Protein AF-A0A964GZI2-F1 (afdb_monomer)

Foldseek 3Di:
DDDDDDDDDDDDDDDDDPDPDPVNVVVVVVVVVVVVVVVVPPPPPPPPDPPDPDPDDPPDDDDPDDDPDDDPVPVPDPDFDQDPVRDRDDPPPPPCDPCPPPCLVVLVVVLVVLVVVLVVLVVVLVVLVVLLVCLDPVNLLVVQLVLLCVPFVVVVLCVVCLVVLQVQLVVCVVPPQDWGARPSGQQRQLTDHSCCSNPPDSVVNSVSSSSRLSVLCQAPNLCSRDDVVRDPDPDDCPDPVNVSSVVSNSSHPVNSVVSVVVSVVSVVVSVVSVVVSVVSDDDPPVVVVVVVVVVVVVD

Structure (mmCIF, N/CA/C/O backbone):
data_AF-A0A964GZI2-F1
#
_entry.id   AF-A0A964GZI2-F1
#
loop_
_atom_site.group_PDB
_atom_site.id
_atom_site.type_symbol
_atom_site.label_atom_id
_atom_site.label_alt_id
_atom_site.label_comp_id
_atom_site.label_asym_id
_atom_site.label_entity_id
_atom_site.label_seq_id
_atom_site.pdbx_PDB_ins_code
_atom_site.Cartn_x
_atom_site.Cartn_y
_atom_site.Cartn_z
_atom_site.occupancy
_atom_site.B_iso_or_equiv
_atom_site.auth_seq_id
_atom_site.auth_comp_id
_atom_site.auth_asym_id
_atom_site.auth_atom_id
_atom_site.pdbx_PDB_model_num
ATOM 1 N N . MET A 1 1 ? -41.532 41.038 12.848 1.00 42.78 1 MET A N 1
ATOM 2 C CA . MET A 1 1 ? -40.828 41.350 11.587 1.00 42.78 1 MET A CA 1
ATOM 3 C C . MET A 1 1 ? -39.669 40.375 11.527 1.00 42.78 1 MET A C 1
ATOM 5 O O . MET A 1 1 ? -38.740 40.549 12.296 1.00 42.78 1 MET A O 1
ATOM 9 N N . SER A 1 2 ? -39.916 39.161 11.030 1.00 44.06 2 SER A N 1
ATOM 10 C CA . SER A 1 2 ? -39.740 38.720 9.622 1.00 44.06 2 SER A CA 1
ATOM 11 C C . SER A 1 2 ? -38.428 37.924 9.555 1.00 44.06 2 SER A C 1
ATOM 13 O O . SER A 1 2 ? -37.436 38.400 10.082 1.00 44.06 2 SER A O 1
ATOM 15 N N . ASP A 1 3 ? -38.325 36.704 9.035 1.00 52.50 3 ASP A N 1
ATOM 16 C CA . ASP A 1 3 ? -39.262 35.857 8.304 1.00 52.50 3 ASP A CA 1
ATOM 17 C C . ASP A 1 3 ? -38.954 34.379 8.585 1.00 52.50 3 ASP A C 1
ATOM 19 O O . ASP A 1 3 ? -37.800 33.976 8.732 1.00 52.50 3 ASP A O 1
ATOM 23 N N . ARG A 1 4 ? -40.023 33.581 8.663 1.00 55.28 4 ARG A N 1
ATOM 24 C CA . ARG A 1 4 ? -40.003 32.116 8.609 1.00 55.28 4 ARG A CA 1
ATOM 25 C C . ARG A 1 4 ? -39.845 31.700 7.151 1.00 55.28 4 ARG A C 1
ATOM 27 O O . ARG A 1 4 ? -40.690 32.076 6.344 1.00 55.28 4 ARG A O 1
ATOM 34 N N . HIS A 1 5 ? -38.876 30.842 6.849 1.00 56.06 5 HIS A N 1
ATOM 35 C CA . HIS A 1 5 ? -38.959 29.990 5.666 1.00 56.06 5 HIS A CA 1
ATOM 36 C C . HIS A 1 5 ? -39.267 28.556 6.078 1.00 56.06 5 HIS A C 1
ATOM 38 O O . HIS A 1 5 ? -38.432 27.812 6.582 1.00 56.06 5 HIS A O 1
ATOM 44 N N . ASP A 1 6 ? -40.544 28.258 5.881 1.00 54.16 6 ASP A N 1
ATOM 45 C CA . ASP A 1 6 ? -41.204 26.968 5.850 1.00 54.16 6 ASP A CA 1
ATOM 46 C C . ASP A 1 6 ? -40.950 26.360 4.458 1.00 54.16 6 ASP A C 1
ATOM 48 O O . ASP A 1 6 ? -41.257 26.995 3.447 1.00 54.16 6 ASP A O 1
ATOM 52 N N . THR A 1 7 ? -40.339 25.176 4.385 1.00 62.16 7 THR A N 1
ATOM 53 C CA . THR A 1 7 ? -40.304 24.359 3.158 1.00 62.16 7 THR A CA 1
ATOM 54 C C . THR A 1 7 ? -40.699 22.926 3.498 1.00 62.16 7 THR A C 1
ATOM 56 O O . THR A 1 7 ? -39.924 22.094 3.959 1.00 62.16 7 THR A O 1
ATOM 59 N N . THR A 1 8 ? -41.989 22.707 3.281 1.00 58.47 8 THR A N 1
ATOM 60 C CA . THR A 1 8 ? -42.730 21.461 3.073 1.00 58.47 8 THR A CA 1
ATOM 61 C C . THR A 1 8 ? -42.012 20.570 2.039 1.00 58.47 8 THR A C 1
ATOM 63 O O . THR A 1 8 ? -41.526 21.056 1.026 1.00 58.47 8 THR A O 1
ATOM 66 N N . ARG A 1 9 ? -41.767 19.286 2.333 1.00 48.22 9 ARG A N 1
ATOM 67 C CA . ARG A 1 9 ? -42.665 18.129 2.114 1.00 48.22 9 ARG A CA 1
ATOM 68 C C . ARG A 1 9 ? -42.903 17.789 0.629 1.00 48.22 9 ARG A C 1
ATOM 70 O O . ARG A 1 9 ? -43.803 18.337 0.007 1.00 48.22 9 ARG A O 1
ATOM 77 N N . GLY A 1 10 ? -42.167 16.794 0.138 1.00 50.94 10 GLY A N 1
ATOM 78 C CA . GLY A 1 10 ? -42.572 15.832 -0.899 1.00 50.94 10 GLY A CA 1
ATOM 79 C C . GLY A 1 10 ? -41.898 14.512 -0.508 1.00 50.94 10 GLY A C 1
ATOM 80 O O . GLY A 1 10 ? -40.690 14.496 -0.317 1.00 50.94 10 GLY A O 1
ATOM 81 N N . ASP A 1 11 ? -42.596 13.487 -0.029 1.00 52.81 11 ASP A N 1
ATOM 82 C CA . ASP A 1 11 ? -43.537 12.611 -0.739 1.00 52.81 11 ASP A CA 1
ATOM 83 C C . ASP A 1 11 ? -42.906 12.000 -1.998 1.00 52.81 11 ASP A C 1
ATOM 85 O O . ASP A 1 11 ? -43.049 12.512 -3.106 1.00 52.81 11 ASP A O 1
ATOM 89 N N . GLN A 1 12 ? -42.145 10.922 -1.795 1.00 54.16 12 GLN A N 1
ATOM 90 C CA . GLN A 1 12 ? -41.710 10.029 -2.862 1.00 54.16 12 GLN A CA 1
ATOM 91 C C . GLN A 1 12 ? -41.797 8.587 -2.347 1.00 54.16 12 GLN A C 1
ATOM 93 O O . GLN A 1 12 ? -40.890 8.070 -1.698 1.00 54.16 12 GLN A O 1
ATOM 98 N N . ALA A 1 13 ? -42.963 7.991 -2.585 1.00 52.25 13 ALA A N 1
ATOM 99 C CA . ALA A 1 13 ? -43.225 6.564 -2.497 1.00 52.25 13 ALA A CA 1
ATOM 100 C C . ALA A 1 13 ? -43.112 5.951 -3.905 1.00 52.25 13 ALA A C 1
ATOM 102 O O . ALA A 1 13 ? -43.737 6.476 -4.823 1.00 52.25 13 ALA A O 1
ATOM 103 N N . ASP A 1 14 ? -42.291 4.904 -4.038 1.00 55.22 14 ASP A N 1
ATOM 104 C CA . ASP A 1 14 ? -42.320 3.760 -4.985 1.00 55.22 14 ASP A CA 1
ATOM 105 C C . ASP A 1 14 ? -40.881 3.203 -5.012 1.00 55.22 14 ASP A C 1
ATOM 107 O O . ASP A 1 14 ? -39.958 3.875 -5.460 1.00 55.22 14 ASP A O 1
ATOM 111 N N . ASP A 1 15 ? -40.520 2.099 -4.361 1.00 48.81 15 ASP A N 1
ATOM 112 C CA . ASP A 1 15 ? -41.004 0.715 -4.472 1.00 48.81 15 ASP A CA 1
ATOM 113 C C . ASP A 1 15 ? -40.769 0.074 -5.858 1.00 48.81 15 ASP A C 1
ATOM 115 O O . ASP A 1 15 ? -41.646 0.047 -6.719 1.00 48.81 15 ASP A O 1
ATOM 119 N N . ARG A 1 16 ? -39.536 -0.435 -6.060 1.00 44.78 16 ARG A N 1
ATOM 120 C CA . ARG A 1 16 ? -39.156 -1.752 -6.641 1.00 44.78 16 ARG A CA 1
ATOM 121 C C . ARG A 1 16 ? -37.747 -1.715 -7.263 1.00 44.78 16 ARG A C 1
ATOM 123 O O . ARG A 1 16 ? -37.558 -1.030 -8.268 1.00 44.78 16 ARG A O 1
ATOM 130 N N . PRO A 1 17 ? -36.778 -2.527 -6.797 1.00 48.56 17 PRO A N 1
ATOM 131 C CA . PRO A 1 17 ? -35.600 -2.838 -7.598 1.00 48.56 17 PRO A CA 1
ATOM 132 C C . PRO A 1 17 ? -36.007 -3.802 -8.720 1.00 48.56 17 PRO A C 1
ATOM 134 O O . PRO A 1 17 ? -36.103 -5.018 -8.545 1.00 48.56 17 PRO A O 1
ATOM 137 N N . ALA A 1 18 ? -36.304 -3.237 -9.887 1.00 50.22 18 ALA A N 1
ATOM 138 C CA . ALA A 1 18 ? -36.387 -3.985 -11.126 1.00 50.22 18 ALA A CA 1
ATOM 139 C C . ALA A 1 18 ? -34.968 -4.359 -11.586 1.00 50.22 18 ALA A C 1
ATOM 141 O O . ALA A 1 18 ? -34.166 -3.484 -11.888 1.00 50.22 18 ALA A O 1
ATOM 142 N N . GLY A 1 19 ? -34.709 -5.664 -11.684 1.00 45.91 19 GLY A N 1
ATOM 143 C CA . GLY A 1 19 ? -33.728 -6.225 -12.612 1.00 45.91 19 GLY A CA 1
ATOM 144 C C . GLY A 1 19 ? -32.269 -6.208 -12.161 1.00 45.91 19 GLY A C 1
ATOM 145 O O . GLY A 1 19 ? -31.489 -5.408 -12.660 1.00 45.91 19 GLY A O 1
ATOM 146 N N . GLN A 1 20 ? -31.874 -7.200 -11.355 1.00 53.41 20 GLN A N 1
ATOM 147 C CA . GLN A 1 20 ? -30.537 -7.778 -11.534 1.00 53.41 20 GLN A CA 1
ATOM 148 C C . GLN A 1 20 ? -30.471 -8.344 -12.953 1.00 53.41 20 GLN A C 1
ATOM 150 O O . GLN A 1 20 ? -31.309 -9.167 -13.345 1.00 53.41 20 GLN A O 1
ATOM 155 N N . THR A 1 21 ? -29.528 -7.846 -13.742 1.00 66.56 21 THR A N 1
ATOM 156 C CA . THR A 1 21 ? -29.330 -8.281 -15.123 1.00 66.56 21 THR A CA 1
ATOM 157 C C . THR A 1 21 ? -28.799 -9.723 -15.135 1.00 66.56 21 THR A C 1
ATOM 159 O O . THR A 1 21 ? -28.150 -10.156 -14.180 1.00 66.56 21 THR A O 1
ATOM 162 N N . PRO A 1 22 ? -29.067 -10.515 -16.191 1.00 66.50 22 PRO A N 1
ATOM 163 C CA . PRO A 1 22 ? -28.525 -11.871 -16.319 1.00 66.50 22 PRO A CA 1
ATOM 164 C C . PRO A 1 22 ? -26.994 -11.942 -16.174 1.00 66.50 22 PRO A C 1
ATOM 166 O O . PRO A 1 22 ? -26.487 -12.951 -15.690 1.00 66.50 22 PRO A O 1
ATOM 169 N N . ASP A 1 23 ? -26.284 -10.861 -16.512 1.00 62.75 23 ASP A N 1
ATOM 170 C CA . ASP A 1 23 ? -24.825 -10.763 -16.390 1.00 62.75 23 ASP A CA 1
ATOM 171 C C . ASP A 1 23 ? -24.344 -10.696 -14.927 1.00 62.75 23 ASP A C 1
ATOM 173 O O . ASP A 1 23 ? -23.317 -11.289 -14.600 1.00 62.75 23 ASP A O 1
ATOM 177 N N . GLU A 1 24 ? -25.104 -10.088 -14.005 1.00 59.66 24 GLU A N 1
ATOM 178 C CA . GLU A 1 24 ? -24.746 -10.077 -12.573 1.00 59.66 24 GLU A CA 1
ATOM 179 C C . GLU A 1 24 ? -24.920 -11.453 -11.909 1.00 59.66 24 GLU A C 1
ATOM 181 O O . GLU A 1 24 ? -24.202 -11.783 -10.966 1.00 59.66 24 GLU A O 1
ATOM 186 N N . ARG A 1 25 ? -25.824 -12.303 -12.421 1.00 58.88 25 ARG A N 1
ATOM 187 C CA . ARG A 1 25 ? -25.947 -13.695 -11.947 1.00 58.88 25 ARG A CA 1
ATOM 188 C C . ARG A 1 25 ? -24.847 -14.613 -12.475 1.00 58.88 25 ARG A C 1
ATOM 190 O O . ARG A 1 25 ? -24.569 -15.615 -11.825 1.00 58.88 25 ARG A O 1
ATOM 197 N N . ALA A 1 26 ? -24.238 -14.295 -13.618 1.00 59.75 26 ALA A N 1
ATOM 198 C CA . ALA A 1 26 ? -23.109 -15.060 -14.142 1.00 59.75 26 ALA A CA 1
ATOM 199 C C . ALA A 1 26 ? -21.819 -14.768 -13.356 1.00 59.75 26 ALA A C 1
ATOM 201 O O . ALA A 1 26 ? -21.093 -15.701 -13.030 1.00 59.75 26 ALA A O 1
ATOM 202 N N . ALA A 1 27 ? -21.587 -13.510 -12.963 1.00 57.97 27 ALA A N 1
ATOM 203 C CA . ALA A 1 27 ? -20.412 -13.131 -12.172 1.00 57.97 27 ALA A CA 1
ATOM 204 C C . ALA A 1 27 ? -20.414 -13.745 -10.757 1.00 57.97 27 ALA A C 1
ATOM 206 O O . ALA A 1 27 ? -19.379 -14.192 -10.278 1.00 57.97 27 ALA A O 1
ATOM 207 N N . ALA A 1 28 ? -21.581 -13.853 -10.110 1.00 58.00 28 ALA A N 1
ATOM 208 C CA . ALA A 1 28 ? -21.686 -14.454 -8.775 1.00 58.00 28 ALA A CA 1
ATOM 209 C C . ALA A 1 28 ? -21.506 -15.989 -8.754 1.00 58.00 28 ALA A C 1
ATOM 211 O O . ALA A 1 28 ? -21.328 -16.566 -7.684 1.00 58.00 28 ALA A O 1
ATOM 212 N N . ALA A 1 29 ? -21.581 -16.663 -9.908 1.00 58.22 29 ALA A N 1
ATOM 213 C CA . ALA A 1 29 ? -21.356 -18.106 -10.002 1.00 58.22 29 ALA A CA 1
ATOM 214 C C . ALA A 1 29 ? -19.873 -18.471 -10.212 1.00 58.22 29 ALA A C 1
ATOM 216 O O . ALA A 1 29 ? -19.488 -19.588 -9.873 1.00 58.22 29 ALA A O 1
ATOM 217 N N . ASP A 1 30 ? -19.059 -17.545 -10.730 1.00 53.78 30 ASP A N 1
ATOM 218 C CA . ASP A 1 30 ? -17.628 -17.763 -10.990 1.00 53.78 30 ASP A CA 1
ATOM 219 C C . ASP A 1 30 ? -16.803 -17.669 -9.689 1.00 53.78 30 ASP A C 1
ATOM 221 O O . ASP A 1 30 ? -15.989 -18.545 -9.402 1.00 53.78 30 ASP A O 1
ATOM 225 N N . ASP A 1 31 ? -17.137 -16.715 -8.808 1.00 56.31 31 ASP A N 1
ATOM 226 C CA . ASP A 1 31 ? -16.502 -16.556 -7.483 1.00 56.31 31 ASP A CA 1
ATOM 227 C C . ASP A 1 31 ? -16.713 -17.775 -6.558 1.00 56.31 31 ASP A C 1
ATOM 229 O O . ASP A 1 31 ? -15.902 -18.059 -5.675 1.00 56.31 31 ASP A O 1
ATOM 233 N N . ALA A 1 32 ? -17.797 -18.537 -6.753 1.00 57.53 32 ALA A N 1
ATOM 234 C CA . ALA A 1 32 ? -18.067 -19.745 -5.970 1.00 57.53 32 ALA A CA 1
ATOM 235 C C . ALA A 1 32 ? -17.250 -20.966 -6.440 1.00 57.53 32 ALA A C 1
ATOM 237 O O . ALA A 1 32 ? -17.122 -21.933 -5.686 1.00 57.53 32 ALA A O 1
ATOM 238 N N . ALA A 1 33 ? -16.705 -20.943 -7.662 1.00 57.16 33 ALA A N 1
ATOM 239 C CA . ALA A 1 33 ? -15.879 -22.024 -8.196 1.00 57.16 33 ALA A CA 1
ATOM 240 C C . ALA A 1 33 ? -14.398 -21.874 -7.799 1.00 57.16 33 ALA A C 1
ATOM 242 O O . ALA A 1 33 ? -13.761 -22.878 -7.480 1.00 57.16 33 ALA A O 1
ATOM 243 N N . GLU A 1 34 ? -13.871 -20.646 -7.717 1.00 54.81 34 GLU A N 1
ATOM 244 C CA .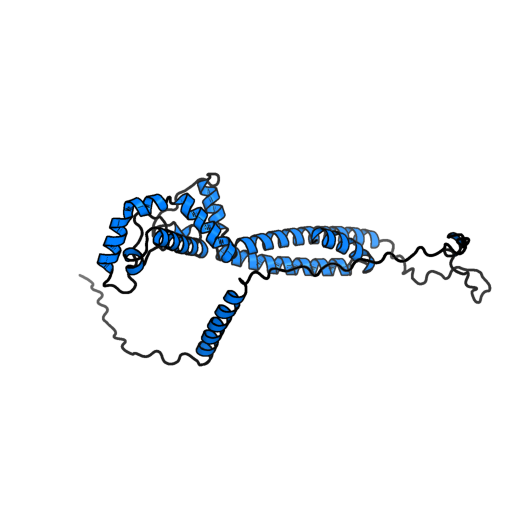 GLU A 1 34 ? -12.473 -20.396 -7.317 1.00 54.81 34 GLU A CA 1
ATOM 245 C C . GLU A 1 34 ? -12.190 -20.757 -5.845 1.00 54.81 34 GLU A C 1
ATOM 247 O O . GLU A 1 34 ? -11.090 -21.196 -5.505 1.00 54.81 34 GLU A O 1
ATOM 252 N N . GLY A 1 35 ? -13.194 -20.666 -4.965 1.00 55.84 35 GLY A N 1
ATOM 253 C CA . GLY A 1 35 ? -13.051 -21.029 -3.549 1.00 55.84 35 GLY A CA 1
ATOM 254 C C . GLY A 1 35 ? -12.874 -22.531 -3.281 1.00 55.84 35 GLY A C 1
ATOM 255 O O . GLY A 1 35 ? -12.351 -22.900 -2.233 1.00 55.84 35 GLY A O 1
ATOM 256 N N . ALA A 1 36 ? -13.273 -23.406 -4.212 1.00 56.94 36 ALA A N 1
ATOM 257 C CA . ALA A 1 36 ? -13.165 -24.858 -4.043 1.00 56.94 36 ALA A CA 1
ATOM 258 C C . ALA A 1 36 ? -11.803 -25.428 -4.486 1.00 56.94 36 ALA A C 1
ATOM 260 O O . ALA A 1 36 ? -11.461 -26.549 -4.110 1.00 56.94 36 ALA A O 1
ATOM 261 N N . GLU A 1 37 ? -11.017 -24.682 -5.268 1.00 53.34 37 GLU A N 1
ATOM 262 C CA . GLU A 1 37 ? -9.726 -25.156 -5.788 1.00 53.34 37 GLU A CA 1
ATOM 263 C C . GLU A 1 37 ? -8.564 -24.896 -4.810 1.00 53.34 37 GLU A C 1
ATOM 265 O O . GLU A 1 37 ? -7.584 -25.641 -4.789 1.00 53.34 37 GLU A O 1
ATOM 270 N N . LEU A 1 38 ? -8.700 -23.902 -3.925 1.00 57.19 38 LEU A N 1
ATOM 271 C CA . LEU A 1 38 ? -7.679 -23.562 -2.926 1.00 57.19 38 LEU A CA 1
ATOM 272 C C . LEU A 1 38 ? -7.600 -24.558 -1.755 1.00 57.19 38 LEU A C 1
ATOM 274 O O . LEU A 1 38 ? -6.524 -24.729 -1.188 1.00 57.19 38 LEU A O 1
ATOM 278 N N . ASP A 1 39 ? -8.682 -25.279 -1.449 1.00 55.91 39 ASP A N 1
ATOM 279 C CA . ASP A 1 39 ? -8.714 -26.283 -0.369 1.00 55.91 39 ASP A CA 1
ATOM 280 C C . ASP A 1 39 ? -8.060 -27.625 -0.775 1.00 55.91 39 ASP A C 1
ATOM 282 O O . ASP A 1 39 ? -7.799 -28.490 0.061 1.00 55.91 39 ASP A O 1
ATOM 286 N N . ALA A 1 40 ? -7.748 -27.811 -2.064 1.00 58.53 40 ALA A N 1
ATOM 287 C CA . ALA A 1 40 ? -7.079 -29.012 -2.573 1.00 58.53 40 ALA A CA 1
ATOM 288 C C . ALA A 1 40 ? -5.539 -28.919 -2.564 1.00 58.53 40 ALA A C 1
ATOM 290 O O . ALA A 1 40 ? -4.870 -29.925 -2.814 1.00 58.53 40 ALA A O 1
ATOM 291 N N . LEU A 1 41 ? -4.962 -27.743 -2.281 1.00 57.03 41 LEU A N 1
ATOM 292 C CA . LEU A 1 41 ? -3.512 -27.512 -2.355 1.00 57.03 41 LEU A CA 1
ATOM 293 C C . LEU A 1 41 ? -2.741 -27.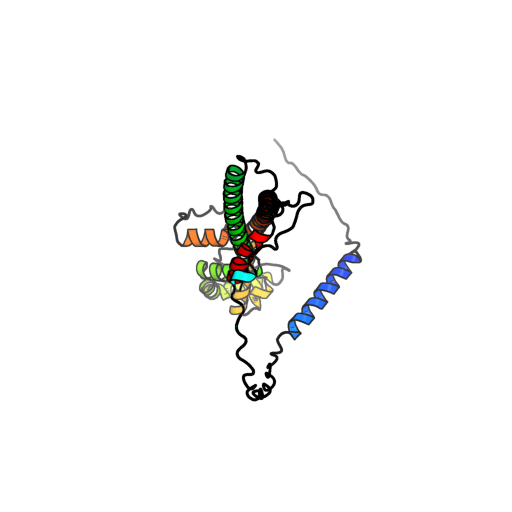767 -1.049 1.00 57.03 41 LEU A C 1
ATOM 295 O O . LEU A 1 41 ? -1.512 -27.744 -1.081 1.00 57.03 41 LEU A O 1
ATOM 299 N N . ASP A 1 42 ? -3.422 -28.059 0.063 1.00 52.94 42 ASP A N 1
ATOM 300 C CA . ASP A 1 42 ? -2.780 -28.326 1.366 1.00 52.94 42 ASP A CA 1
ATOM 301 C C . ASP A 1 42 ? -2.504 -29.827 1.620 1.00 52.94 42 ASP A C 1
ATOM 303 O O . ASP A 1 42 ? -2.095 -30.251 2.702 1.00 52.94 42 ASP A O 1
ATOM 307 N N . ALA A 1 43 ? -2.704 -30.669 0.601 1.00 58.59 43 ALA A N 1
ATOM 308 C CA . ALA A 1 43 ? -2.280 -32.063 0.631 1.00 58.59 43 ALA A CA 1
ATOM 309 C C . ALA A 1 43 ? -0.775 -32.150 0.339 1.00 58.59 43 ALA A C 1
ATOM 311 O O . ALA A 1 43 ? -0.385 -32.269 -0.819 1.00 58.59 43 ALA A O 1
ATOM 312 N N . ASP A 1 44 ? 0.048 -32.096 1.392 1.00 57.06 44 ASP A N 1
ATOM 313 C CA . ASP A 1 44 ? 1.502 -32.324 1.383 1.00 57.06 44 ASP A CA 1
ATOM 314 C C . ASP A 1 44 ? 1.855 -33.589 0.571 1.00 57.06 44 ASP A C 1
ATOM 316 O O . ASP A 1 44 ? 1.691 -34.716 1.063 1.00 57.06 44 ASP A O 1
ATOM 320 N N . PRO A 1 45 ? 2.306 -33.459 -0.694 1.00 63.12 45 PRO A N 1
ATOM 321 C CA . PRO A 1 45 ? 2.717 -34.611 -1.458 1.00 63.12 45 PRO A CA 1
ATOM 322 C C . PRO A 1 45 ? 4.110 -34.954 -0.954 1.00 63.12 45 PRO A C 1
ATOM 324 O O . PRO A 1 45 ? 5.102 -34.352 -1.366 1.00 63.12 45 PRO A O 1
ATOM 327 N N . THR A 1 46 ? 4.185 -35.933 -0.054 1.00 66.44 46 THR A N 1
ATOM 328 C CA . THR A 1 46 ? 5.445 -36.547 0.356 1.00 66.44 46 THR A CA 1
ATOM 329 C C . THR A 1 46 ? 6.122 -37.094 -0.901 1.00 66.44 46 THR A C 1
ATOM 331 O O . THR A 1 46 ? 5.821 -38.185 -1.382 1.00 66.44 46 THR A O 1
ATOM 334 N N . PHE A 1 47 ? 6.984 -36.277 -1.503 1.00 65.50 47 PHE A N 1
ATOM 335 C CA . PHE A 1 47 ? 7.655 -36.568 -2.757 1.00 65.50 47 PHE A CA 1
ATOM 336 C C . PHE A 1 47 ? 8.766 -37.577 -2.462 1.00 65.50 47 PHE A C 1
ATOM 338 O O . PHE A 1 47 ? 9.922 -37.216 -2.232 1.00 65.50 47 PHE A O 1
ATOM 345 N N . GLU A 1 48 ? 8.406 -38.861 -2.408 1.00 63.44 48 GLU A N 1
ATOM 346 C CA . GLU A 1 48 ? 9.372 -39.955 -2.425 1.00 63.44 48 GLU A CA 1
ATOM 347 C C . GLU A 1 48 ? 10.142 -39.886 -3.746 1.00 63.44 48 GLU A C 1
ATOM 349 O O . GLU A 1 48 ? 9.660 -40.267 -4.814 1.00 63.44 48 GLU A O 1
ATOM 354 N N . LEU A 1 49 ? 11.361 -39.350 -3.675 1.00 71.19 49 LEU A N 1
ATOM 355 C CA . LEU A 1 49 ? 12.293 -39.364 -4.791 1.00 71.19 49 LEU A CA 1
ATOM 356 C C . LEU A 1 49 ? 12.498 -40.821 -5.238 1.00 71.19 49 LEU A C 1
ATOM 358 O O . LEU A 1 49 ? 12.918 -41.647 -4.420 1.00 71.19 49 LEU A O 1
ATOM 362 N N . PRO A 1 50 ? 12.258 -41.153 -6.520 1.00 75.94 50 PRO A N 1
ATOM 363 C CA . PRO A 1 50 ? 12.511 -42.494 -7.014 1.00 75.94 50 PRO A CA 1
ATOM 364 C C . PRO A 1 50 ? 13.993 -42.852 -6.810 1.00 75.94 50 PRO A C 1
ATOM 366 O O . PRO A 1 50 ? 14.870 -41.990 -6.968 1.00 75.94 50 PRO A O 1
ATOM 369 N N . PRO A 1 51 ? 14.302 -44.115 -6.461 1.00 75.06 51 PRO A N 1
ATOM 370 C CA . PRO A 1 51 ? 15.670 -44.554 -6.234 1.00 75.06 51 PRO A CA 1
ATOM 371 C C . PRO A 1 51 ? 16.508 -44.284 -7.485 1.00 75.06 51 PRO A C 1
ATOM 373 O O . PRO A 1 51 ? 16.182 -44.736 -8.584 1.00 75.06 51 PRO A O 1
ATOM 376 N N . ARG A 1 52 ? 17.590 -43.513 -7.318 1.00 68.06 52 ARG A N 1
ATOM 377 C CA . ARG A 1 52 ? 18.506 -43.187 -8.415 1.00 68.06 52 ARG A CA 1
ATOM 378 C C . ARG A 1 52 ? 19.047 -44.489 -9.021 1.00 68.06 52 ARG A C 1
ATOM 380 O O . ARG A 1 52 ? 19.622 -45.286 -8.276 1.00 68.06 52 ARG A O 1
ATOM 387 N N . PRO A 1 53 ? 18.908 -44.711 -10.341 1.00 68.44 53 PRO A N 1
ATOM 388 C CA . PRO A 1 53 ? 19.502 -45.871 -10.986 1.00 68.44 53 PRO A CA 1
ATOM 389 C C . PRO A 1 53 ? 21.022 -45.811 -10.817 1.00 68.44 53 PRO A C 1
ATOM 391 O O . PRO A 1 53 ? 21.647 -44.770 -11.041 1.00 68.44 53 PRO A O 1
ATOM 394 N N . ALA A 1 54 ? 21.609 -46.926 -10.381 1.00 64.25 54 ALA A N 1
ATOM 395 C CA . ALA A 1 54 ? 23.050 -47.082 -10.280 1.00 64.25 54 ALA A CA 1
ATOM 396 C C . ALA A 1 54 ? 23.662 -46.852 -11.669 1.00 64.25 54 ALA A C 1
ATOM 398 O O . ALA A 1 54 ? 23.440 -47.630 -12.594 1.00 64.25 54 ALA A O 1
ATOM 399 N N . LEU A 1 55 ? 24.383 -45.742 -11.826 1.00 60.84 55 LEU A N 1
ATOM 400 C CA . LEU A 1 55 ? 25.122 -45.438 -13.044 1.00 60.84 55 LEU A CA 1
ATOM 401 C C . LEU A 1 55 ? 26.263 -46.448 -13.176 1.00 60.84 55 LEU A C 1
ATOM 403 O O . LEU A 1 55 ? 27.306 -46.309 -12.532 1.00 60.84 55 LEU A O 1
ATOM 407 N N . ASP A 1 56 ? 26.046 -47.453 -14.021 1.00 62.69 56 ASP A N 1
ATOM 408 C CA . ASP A 1 56 ? 27.097 -48.317 -14.537 1.00 62.69 56 ASP A CA 1
ATOM 409 C C . ASP A 1 56 ? 28.153 -47.437 -15.210 1.00 62.69 56 ASP A C 1
ATOM 411 O O . ASP A 1 56 ? 27.908 -46.784 -16.228 1.00 62.69 56 ASP A O 1
ATOM 415 N N . ARG A 1 57 ? 29.340 -47.378 -14.599 1.00 58.81 57 ARG A N 1
ATOM 416 C CA . ARG A 1 57 ? 30.508 -46.720 -15.188 1.00 58.81 57 ARG A CA 1
ATOM 417 C C . ARG A 1 57 ? 30.864 -47.465 -16.477 1.00 58.81 57 ARG A C 1
ATOM 419 O O . ARG A 1 57 ? 31.255 -48.630 -16.384 1.00 58.81 57 ARG A O 1
ATOM 426 N N . PRO A 1 58 ? 30.796 -46.828 -17.660 1.00 59.25 58 PRO A N 1
ATOM 427 C CA . PRO A 1 58 ? 31.260 -47.472 -18.873 1.00 59.25 58 PRO A CA 1
ATOM 428 C C . PRO A 1 58 ? 32.761 -47.748 -18.758 1.00 59.25 58 PRO A C 1
ATOM 430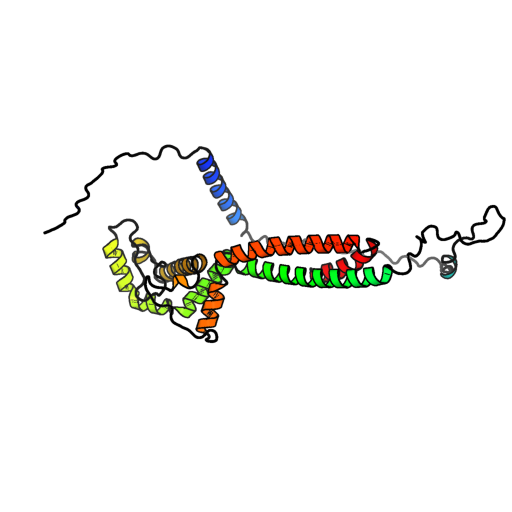 O O . PRO A 1 58 ? 33.548 -46.896 -18.335 1.00 59.25 58 PRO A O 1
ATOM 433 N N . ALA A 1 59 ? 33.121 -48.980 -19.112 1.00 57.34 59 ALA A N 1
ATOM 434 C CA . ALA A 1 59 ? 34.483 -49.472 -19.165 1.00 57.34 59 ALA A CA 1
ATOM 435 C C . ALA A 1 59 ? 35.375 -48.534 -19.994 1.00 57.34 59 ALA A C 1
AT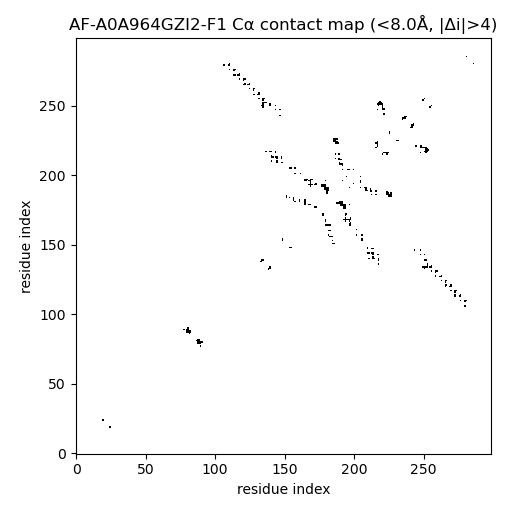OM 437 O O . ALA A 1 59 ? 34.978 -48.001 -21.030 1.00 57.34 59 ALA A O 1
ATOM 438 N N . SER A 1 60 ? 36.594 -48.348 -19.499 1.00 57.66 60 SER A N 1
ATOM 439 C CA . SER A 1 60 ? 37.671 -47.559 -20.083 1.00 57.66 60 SER A CA 1
ATOM 440 C C . SER A 1 60 ? 37.842 -47.826 -21.581 1.00 57.66 60 SER A C 1
ATOM 442 O O . SER A 1 60 ? 38.267 -48.902 -21.999 1.00 57.66 60 SER A O 1
ATOM 444 N N . VAL A 1 61 ? 37.551 -46.805 -22.390 1.00 61.78 61 VAL A N 1
ATOM 445 C CA . VAL A 1 61 ? 37.854 -46.788 -23.823 1.00 61.78 61 VAL A CA 1
ATOM 446 C C . VAL A 1 61 ? 39.380 -46.750 -24.000 1.00 61.78 61 VAL A C 1
ATOM 448 O O . VAL A 1 61 ? 40.031 -45.865 -23.434 1.00 61.78 61 VAL A O 1
ATOM 451 N N . PRO A 1 62 ? 39.983 -47.681 -24.762 1.00 54.38 62 PRO A N 1
ATOM 452 C CA . PRO A 1 62 ? 41.414 -47.668 -25.021 1.00 54.38 62 PRO A CA 1
ATOM 453 C C . PRO A 1 62 ? 41.791 -46.468 -25.901 1.00 54.38 62 PRO A C 1
ATOM 455 O O . PRO A 1 62 ? 41.195 -46.229 -26.952 1.00 54.38 62 PRO A O 1
ATOM 458 N N . LEU A 1 63 ? 42.808 -45.725 -25.458 1.00 52.81 63 LEU A N 1
ATOM 459 C CA . LEU A 1 63 ? 43.460 -44.633 -26.181 1.00 52.81 63 LEU A CA 1
ATOM 460 C C . LEU A 1 63 ? 44.017 -45.132 -27.526 1.00 52.81 63 LEU A C 1
ATOM 462 O O . LEU A 1 63 ? 45.111 -45.691 -27.594 1.00 52.81 63 LEU A O 1
ATOM 466 N N . ILE A 1 64 ? 43.270 -44.907 -28.606 1.00 49.66 64 ILE A N 1
ATOM 467 C CA . ILE A 1 64 ? 43.750 -45.080 -29.978 1.00 49.66 64 ILE A CA 1
ATOM 468 C C . ILE A 1 64 ? 44.403 -43.776 -30.431 1.00 49.66 64 ILE A C 1
ATOM 470 O O . ILE A 1 64 ? 43.738 -42.755 -30.567 1.00 49.66 64 ILE A O 1
ATOM 474 N N . GLY A 1 65 ? 45.699 -43.865 -30.731 1.00 49.34 65 GLY A N 1
ATOM 475 C CA . GLY A 1 65 ? 46.356 -43.054 -31.751 1.00 49.34 65 GLY A CA 1
ATOM 476 C C . GLY A 1 65 ? 46.554 -41.583 -31.405 1.00 49.34 65 GLY A C 1
ATOM 477 O O . GLY A 1 65 ? 45.661 -40.756 -31.558 1.00 49.34 65 GLY A O 1
ATOM 478 N N . ARG A 1 66 ? 47.796 -41.247 -31.052 1.00 52.09 66 ARG A N 1
ATOM 479 C CA . ARG A 1 66 ? 48.348 -39.890 -31.056 1.00 52.09 66 ARG A CA 1
ATOM 480 C C . ARG A 1 66 ? 48.116 -39.259 -32.438 1.00 52.09 66 ARG A C 1
ATOM 482 O O . ARG A 1 66 ? 48.919 -39.447 -33.344 1.00 52.09 66 ARG A O 1
ATOM 489 N N . ARG A 1 67 ? 46.994 -38.554 -32.616 1.00 49.75 67 ARG A N 1
ATOM 490 C CA . ARG A 1 67 ? 46.807 -37.629 -33.735 1.00 49.75 67 ARG A CA 1
ATOM 491 C C . ARG A 1 67 ? 47.778 -36.488 -33.498 1.00 49.75 67 ARG A C 1
ATOM 493 O O . ARG A 1 67 ? 47.657 -35.773 -32.507 1.00 49.75 67 ARG A O 1
ATOM 500 N N . GLU A 1 68 ? 48.759 -36.361 -34.379 1.00 56.44 68 GLU A N 1
ATOM 501 C CA . GLU A 1 68 ? 49.512 -35.126 -34.528 1.00 56.44 68 GLU A CA 1
ATOM 502 C C . GLU A 1 68 ? 48.486 -34.026 -34.789 1.00 56.44 68 GLU A C 1
ATOM 504 O O . GLU A 1 68 ? 47.806 -34.011 -35.815 1.00 56.44 68 GLU A O 1
ATOM 509 N N . THR A 1 69 ? 48.273 -33.181 -33.785 1.00 54.94 69 THR A N 1
ATOM 510 C CA . THR A 1 69 ? 47.433 -32.000 -33.912 1.00 54.94 69 THR A CA 1
ATOM 511 C C . THR A 1 69 ? 48.045 -31.140 -35.014 1.00 54.94 69 THR A C 1
ATOM 513 O O . THR A 1 69 ? 49.195 -30.719 -34.847 1.00 54.94 69 THR A O 1
ATOM 516 N N . PRO A 1 70 ? 47.341 -30.904 -36.138 1.00 57.69 70 PRO A N 1
ATOM 517 C CA . PRO A 1 70 ? 47.821 -29.977 -37.149 1.00 57.69 70 PRO A CA 1
ATOM 518 C C . PRO A 1 70 ? 48.067 -28.631 -36.469 1.00 57.69 70 PRO A C 1
ATOM 520 O O . PRO A 1 70 ? 47.243 -28.182 -35.670 1.00 57.69 70 PRO A O 1
ATOM 523 N N . SER A 1 71 ? 49.236 -28.045 -36.732 1.00 59.34 71 SER A N 1
ATOM 524 C CA . SER A 1 71 ? 49.647 -26.781 -36.123 1.00 59.34 71 SER A CA 1
ATOM 525 C C . SER A 1 71 ? 48.525 -25.749 -36.315 1.00 59.34 71 SER A C 1
ATOM 527 O O . SER A 1 71 ? 48.103 -25.549 -37.459 1.00 59.34 71 SER A O 1
ATOM 529 N N . PRO A 1 72 ? 48.011 -25.127 -35.239 1.00 60.19 72 PRO A N 1
ATOM 530 C CA . PRO A 1 72 ? 46.811 -24.286 -35.290 1.00 60.19 72 PRO A CA 1
ATOM 531 C C . PRO A 1 72 ? 46.934 -23.084 -36.244 1.00 60.19 72 PRO A C 1
ATOM 533 O O . PRO A 1 72 ? 45.922 -22.568 -36.703 1.00 60.19 72 PRO A O 1
ATOM 536 N N . ASP A 1 73 ? 48.151 -22.711 -36.643 1.00 60.31 73 ASP A N 1
ATOM 537 C CA . ASP A 1 73 ? 48.422 -21.575 -37.534 1.00 60.31 73 ASP A CA 1
ATOM 538 C C . ASP A 1 73 ? 48.015 -21.781 -39.007 1.00 60.31 73 ASP A C 1
ATOM 540 O O . ASP A 1 73 ? 48.056 -20.836 -39.798 1.00 60.31 73 ASP A O 1
ATOM 544 N N . LEU A 1 74 ? 47.661 -23.003 -39.425 1.00 55.12 74 LEU A N 1
ATOM 545 C CA . LEU A 1 74 ? 47.370 -23.299 -40.836 1.00 55.12 74 LEU A CA 1
ATOM 546 C C . LEU A 1 74 ? 45.935 -22.965 -41.266 1.00 55.12 74 LEU A C 1
ATOM 548 O O . LEU A 1 74 ? 45.702 -22.776 -42.457 1.00 55.12 74 LEU A O 1
ATOM 552 N N . PHE A 1 75 ? 44.993 -22.859 -40.326 1.00 57.78 75 PHE A N 1
ATOM 553 C CA . PHE A 1 75 ? 43.584 -22.577 -40.634 1.00 57.78 75 PHE A CA 1
ATOM 554 C C . PHE A 1 75 ? 43.203 -21.095 -40.511 1.00 57.78 75 PHE A C 1
ATOM 556 O O . PHE A 1 75 ? 42.132 -20.717 -40.973 1.00 57.78 75 PHE A O 1
ATOM 563 N N . ASP A 1 76 ? 44.091 -20.255 -39.971 1.00 59.09 76 ASP A N 1
ATOM 564 C CA . ASP A 1 76 ? 43.878 -18.803 -39.852 1.00 59.09 76 ASP A CA 1
ATOM 565 C C . ASP A 1 76 ? 44.349 -18.007 -41.079 1.00 59.09 76 ASP A C 1
ATOM 567 O O . ASP A 1 76 ? 44.181 -16.788 -41.144 1.00 59.09 76 ASP A O 1
ATOM 571 N N . ARG A 1 77 ? 44.939 -18.666 -42.086 1.00 57.31 77 ARG A N 1
ATOM 572 C CA . ARG A 1 77 ? 45.326 -17.995 -43.332 1.00 57.31 77 ARG A CA 1
ATOM 573 C C . ARG A 1 77 ? 44.197 -18.119 -44.358 1.00 57.31 77 ARG A C 1
ATOM 575 O O . ARG A 1 77 ? 43.927 -19.236 -44.802 1.00 57.31 77 ARG A O 1
ATOM 582 N N . PRO A 1 78 ? 43.548 -17.010 -44.766 1.00 61.94 78 PRO A N 1
ATOM 583 C CA . PRO A 1 78 ? 42.524 -17.059 -45.800 1.00 61.94 78 PRO A CA 1
ATOM 584 C C . PRO A 1 78 ? 43.132 -17.626 -47.086 1.00 61.94 78 PRO A C 1
ATOM 586 O O . PRO A 1 78 ? 44.232 -17.238 -47.489 1.00 61.94 78 PRO A O 1
ATOM 589 N N . ALA A 1 79 ? 42.433 -18.579 -47.708 1.00 64.56 79 ALA A N 1
ATOM 590 C CA . ALA A 1 79 ? 42.889 -19.206 -48.940 1.00 64.56 79 ALA A CA 1
ATOM 591 C C . ALA A 1 79 ? 43.126 -18.123 -50.013 1.00 64.56 79 ALA A C 1
ATOM 593 O O . ALA A 1 79 ? 42.248 -17.282 -50.223 1.00 64.56 79 ALA A O 1
ATOM 594 N N . PRO A 1 80 ? 44.296 -18.102 -50.676 1.00 61.00 80 PRO A N 1
ATOM 595 C CA . PRO A 1 80 ? 44.603 -17.079 -51.663 1.00 61.00 80 PRO A CA 1
ATOM 596 C C . PRO A 1 80 ? 43.667 -17.234 -52.861 1.00 61.00 80 PRO A C 1
ATOM 598 O O . PRO A 1 80 ? 43.653 -18.276 -53.517 1.00 61.00 80 PRO A O 1
ATOM 601 N N . VAL A 1 81 ? 42.885 -16.196 -53.149 1.00 62.34 81 VAL A N 1
ATOM 602 C CA . VAL A 1 81 ? 41.999 -16.177 -54.312 1.00 62.34 81 VAL A CA 1
ATOM 603 C C . VAL A 1 81 ? 42.748 -15.515 -55.461 1.00 62.34 81 VAL A C 1
ATOM 605 O O . VAL A 1 81 ? 43.235 -14.390 -55.351 1.00 62.34 81 VAL A O 1
ATOM 608 N N . VAL A 1 82 ? 42.897 -16.248 -56.561 1.00 61.25 82 VAL A N 1
ATOM 609 C CA . VAL A 1 82 ? 43.537 -15.741 -57.777 1.00 61.25 82 VAL A CA 1
ATOM 610 C C . VAL A 1 82 ? 42.504 -14.902 -58.516 1.00 61.25 82 VAL A C 1
ATOM 612 O O . VAL A 1 82 ? 41.466 -15.415 -58.925 1.00 61.25 82 VAL A O 1
ATOM 615 N N . THR A 1 83 ? 42.765 -13.604 -58.643 1.00 66.12 83 THR A N 1
ATOM 616 C CA . THR A 1 83 ? 41.914 -12.707 -59.439 1.00 66.12 83 THR A CA 1
ATOM 617 C C . THR A 1 83 ? 42.130 -12.952 -60.935 1.00 66.12 83 THR A C 1
ATOM 619 O O . THR A 1 83 ? 43.194 -13.431 -61.332 1.00 66.12 83 THR A O 1
ATOM 622 N N . ASP A 1 84 ? 41.171 -12.568 -61.783 1.00 68.12 84 ASP A N 1
ATOM 623 C CA . ASP A 1 84 ? 41.264 -12.717 -63.250 1.00 68.12 84 ASP A CA 1
ATOM 624 C C . ASP A 1 84 ? 42.474 -11.984 -63.872 1.00 68.12 84 ASP A C 1
ATOM 626 O O . ASP A 1 84 ? 42.867 -12.258 -65.003 1.00 68.12 84 ASP A O 1
ATOM 630 N N . ALA A 1 85 ? 43.109 -11.078 -63.119 1.00 69.94 85 ALA A N 1
ATOM 631 C CA . ALA A 1 85 ? 44.349 -10.400 -63.492 1.00 69.94 85 ALA A CA 1
ATOM 632 C C . ALA A 1 85 ? 45.631 -11.205 -63.169 1.00 69.94 85 ALA A C 1
ATOM 634 O O . ALA A 1 85 ? 46.733 -10.719 -63.414 1.00 69.94 85 ALA A O 1
ATOM 635 N N . GLY A 1 86 ? 45.519 -12.413 -62.603 1.00 67.62 86 GLY A N 1
ATOM 636 C CA . GLY A 1 86 ? 46.659 -13.253 -62.209 1.00 67.62 86 GLY A CA 1
ATOM 637 C C . GLY A 1 86 ? 47.384 -12.784 -60.941 1.00 67.62 86 GLY A C 1
ATOM 638 O O . GLY A 1 86 ? 48.439 -13.317 -60.598 1.00 67.62 86 GLY A O 1
ATOM 639 N N . THR A 1 87 ? 46.831 -11.801 -60.230 1.00 65.75 87 THR A N 1
ATOM 640 C CA . THR A 1 87 ? 47.425 -11.249 -59.010 1.00 65.75 87 THR A CA 1
ATOM 641 C C . THR A 1 87 ? 46.895 -12.006 -57.793 1.00 65.75 87 THR A C 1
ATOM 643 O O . THR A 1 87 ? 45.679 -12.074 -57.585 1.00 65.75 87 THR A O 1
ATOM 646 N N . PHE A 1 88 ? 47.803 -12.559 -56.979 1.00 60.00 88 PHE A N 1
ATOM 647 C CA . PHE A 1 88 ? 47.492 -13.100 -55.654 1.00 60.00 88 PHE A CA 1
ATOM 648 C C . PHE A 1 88 ? 47.121 -11.941 -54.722 1.00 60.00 88 PHE A C 1
ATOM 650 O O . PHE A 1 88 ? 47.996 -11.253 -54.199 1.00 60.00 88 PHE A O 1
ATOM 657 N N . GLY A 1 89 ? 45.823 -11.702 -54.555 1.00 58.84 89 GLY A N 1
ATOM 658 C CA . GLY A 1 89 ? 45.282 -10.717 -53.625 1.00 58.84 89 GLY A CA 1
ATOM 659 C C . GLY A 1 89 ? 44.385 -11.399 -52.600 1.00 58.84 89 GLY A C 1
ATOM 660 O O . GLY A 1 89 ? 43.718 -12.386 -52.901 1.00 58.84 89 GLY A O 1
ATOM 661 N N . THR A 1 90 ? 44.347 -10.884 -51.376 1.00 62.25 90 THR A N 1
ATOM 662 C CA . THR A 1 90 ? 43.201 -11.137 -50.495 1.00 62.25 90 THR A CA 1
ATOM 663 C C . THR A 1 90 ? 41.985 -10.480 -51.144 1.00 62.25 90 THR A C 1
ATOM 665 O O . THR A 1 90 ? 42.134 -9.362 -51.649 1.00 62.25 90 THR A O 1
ATOM 668 N N . LEU A 1 91 ? 40.809 -11.133 -51.161 1.00 56.34 91 LEU A N 1
ATOM 669 C CA . LEU A 1 91 ? 39.581 -10.424 -51.544 1.00 56.34 91 LEU A CA 1
ATOM 670 C C . LEU A 1 91 ? 39.569 -9.106 -50.756 1.00 56.34 91 LEU A C 1
ATOM 672 O O . LEU A 1 91 ? 39.808 -9.162 -49.544 1.00 56.34 91 LEU A O 1
ATOM 676 N N . PRO A 1 92 ? 39.369 -7.939 -51.401 1.00 57.75 92 PRO A N 1
ATOM 677 C CA . PRO A 1 92 ? 39.010 -6.754 -50.643 1.00 57.75 92 PRO A CA 1
ATOM 678 C C . PRO A 1 92 ? 37.828 -7.187 -49.790 1.00 57.75 92 PRO A C 1
ATOM 680 O O . PRO A 1 92 ? 36.870 -7.728 -50.339 1.00 57.75 92 PRO A O 1
ATOM 683 N N . ASP A 1 93 ? 37.986 -7.087 -48.472 1.00 61.34 93 ASP A N 1
ATOM 684 C CA . ASP A 1 93 ? 36.978 -7.488 -47.503 1.00 61.34 93 ASP A CA 1
ATOM 685 C C . ASP A 1 93 ? 35.729 -6.690 -47.891 1.00 61.34 93 ASP A C 1
ATOM 687 O O . ASP A 1 93 ? 35.622 -5.499 -47.627 1.00 61.34 93 ASP A O 1
ATOM 691 N N . ASP A 1 94 ? 34.818 -7.294 -48.647 1.00 53.16 94 ASP A N 1
ATOM 692 C CA . ASP A 1 94 ? 33.660 -6.640 -49.267 1.00 53.16 94 ASP A CA 1
ATOM 693 C C . ASP A 1 94 ? 32.649 -6.181 -48.205 1.00 53.16 94 ASP A C 1
ATOM 695 O O . ASP A 1 94 ? 31.682 -5.470 -48.476 1.00 53.16 94 ASP A O 1
ATOM 699 N N . ARG A 1 95 ? 32.942 -6.537 -46.953 1.00 57.78 95 ARG A N 1
ATOM 700 C CA . ARG A 1 95 ? 32.310 -6.082 -45.722 1.00 57.78 95 ARG A CA 1
ATOM 701 C C . ARG A 1 95 ? 32.944 -4.835 -45.118 1.00 57.78 95 ARG A C 1
ATOM 703 O O . ARG A 1 95 ? 32.403 -4.336 -44.130 1.00 57.78 95 ARG A O 1
ATOM 710 N N . SER A 1 96 ? 34.034 -4.300 -45.671 1.00 51.97 96 SER A N 1
ATOM 711 C CA . SER A 1 96 ? 34.529 -2.978 -45.295 1.00 51.97 96 SER A CA 1
ATOM 712 C C . SER A 1 96 ? 33.597 -1.928 -45.901 1.00 51.97 96 SER A C 1
ATOM 714 O O . SER A 1 96 ? 33.877 -1.320 -46.936 1.00 51.97 96 SER A O 1
ATOM 716 N N . LEU A 1 97 ? 32.434 -1.762 -45.263 1.00 57.66 97 LEU A N 1
ATOM 717 C CA . LEU A 1 97 ? 31.580 -0.596 -45.436 1.00 57.66 97 LEU A CA 1
ATOM 718 C C . LEU A 1 97 ? 32.467 0.656 -45.369 1.00 57.66 97 LEU A C 1
ATOM 720 O O . LEU A 1 97 ? 33.380 0.689 -44.539 1.00 57.66 97 LEU A O 1
ATOM 724 N N . PRO A 1 98 ? 32.227 1.662 -46.227 1.00 56.97 98 PRO A N 1
ATOM 725 C CA . PRO A 1 98 ? 33.035 2.871 -46.261 1.00 56.97 98 PRO A CA 1
ATOM 726 C C . PRO A 1 98 ? 33.180 3.432 -44.846 1.00 56.97 98 PRO A C 1
ATOM 728 O O . PRO A 1 98 ? 32.182 3.693 -44.169 1.00 56.97 98 PRO A O 1
ATOM 731 N N . ASP A 1 99 ? 34.430 3.569 -44.405 1.00 57.56 99 ASP A N 1
ATOM 732 C CA . ASP A 1 99 ? 34.785 4.178 -43.131 1.00 57.56 99 ASP A CA 1
ATOM 733 C C . ASP A 1 99 ? 34.349 5.648 -43.178 1.00 57.56 99 ASP A C 1
ATOM 735 O O . ASP A 1 99 ? 35.029 6.521 -43.722 1.00 57.56 99 ASP A O 1
ATOM 739 N N . LEU A 1 100 ? 33.134 5.913 -42.695 1.00 57.25 100 LEU A N 1
ATOM 740 C CA . LEU A 1 100 ? 32.585 7.252 -42.497 1.00 57.25 100 LEU A CA 1
ATOM 741 C C . LEU A 1 100 ? 33.323 7.875 -41.297 1.00 57.25 100 LEU A C 1
ATOM 743 O O . LEU A 1 100 ? 32.801 7.936 -40.182 1.00 57.25 100 LEU A O 1
ATOM 747 N N . GLY A 1 101 ? 34.579 8.261 -41.536 1.00 55.84 101 GLY A N 1
ATOM 748 C CA . GLY A 1 101 ? 35.640 8.566 -40.569 1.00 55.84 101 GLY A CA 1
ATOM 749 C C . GLY A 1 101 ? 35.461 9.801 -39.675 1.00 55.84 101 GLY A C 1
ATOM 750 O O . GLY A 1 101 ? 36.386 10.592 -39.524 1.00 55.84 101 GLY A O 1
ATOM 751 N N . GLY A 1 102 ? 34.309 9.965 -39.024 1.00 60.69 102 GLY A N 1
ATOM 752 C CA . GLY A 1 102 ? 34.096 11.008 -38.009 1.00 60.69 102 GLY A CA 1
ATOM 753 C C . GLY A 1 102 ? 32.918 10.750 -37.064 1.00 60.69 102 GLY A C 1
ATOM 754 O O . GLY A 1 102 ? 32.985 11.086 -35.882 1.00 60.69 102 GLY A O 1
ATOM 755 N N . ASP A 1 103 ? 31.872 10.066 -37.534 1.00 68.81 103 ASP A N 1
ATOM 756 C CA . ASP A 1 103 ? 30.638 9.858 -36.758 1.00 68.81 103 ASP A CA 1
ATOM 757 C C . ASP A 1 103 ? 30.728 8.706 -35.742 1.00 68.81 103 ASP A C 1
ATOM 759 O O . ASP A 1 103 ? 29.913 8.614 -34.818 1.00 68.81 103 ASP A O 1
ATOM 763 N N . SER A 1 104 ? 31.711 7.813 -35.884 1.00 78.69 104 SER A N 1
ATOM 764 C CA . SER A 1 104 ? 31.842 6.604 -35.058 1.00 78.69 104 SER A CA 1
ATOM 765 C C . SER A 1 104 ? 32.135 6.915 -33.584 1.00 78.69 104 SER A C 1
ATOM 767 O O . SER A 1 104 ? 31.577 6.268 -32.692 1.00 78.69 104 SER A O 1
ATOM 769 N N . TRP A 1 105 ? 32.934 7.952 -33.311 1.00 84.50 105 TRP A N 1
ATOM 770 C CA . TRP A 1 105 ? 33.222 8.428 -31.953 1.00 84.50 105 TRP A CA 1
ATOM 771 C C . TRP A 1 105 ? 31.964 8.976 -31.269 1.00 84.50 105 TRP A C 1
ATOM 773 O O . TRP A 1 105 ? 31.637 8.567 -30.151 1.00 84.50 105 TRP A O 1
ATOM 783 N N . LEU A 1 106 ? 31.235 9.882 -31.937 1.00 87.31 106 LEU A N 1
ATOM 784 C CA . LEU A 1 106 ? 30.060 10.544 -31.355 1.00 87.31 106 LEU A CA 1
ATOM 785 C C . LEU A 1 106 ? 28.944 9.535 -31.078 1.00 87.31 106 LEU A C 1
ATOM 787 O O . LEU A 1 106 ? 28.338 9.569 -30.008 1.00 87.31 106 LEU A O 1
ATOM 791 N N . ARG A 1 107 ? 28.732 8.579 -31.989 1.00 83.38 107 ARG A N 1
ATOM 792 C CA . ARG A 1 107 ? 27.788 7.470 -31.791 1.00 83.38 107 ARG A CA 1
ATOM 793 C C . ARG A 1 107 ? 28.186 6.575 -30.620 1.00 83.38 107 ARG A C 1
ATOM 795 O O . ARG A 1 107 ? 27.323 6.190 -29.838 1.00 83.38 107 ARG A O 1
ATOM 802 N N . GLY A 1 108 ? 29.477 6.277 -30.459 1.00 85.19 108 GLY A N 1
ATOM 803 C CA . GLY A 1 108 ? 29.979 5.499 -29.324 1.00 85.19 108 GLY A CA 1
ATOM 804 C C . GLY A 1 108 ? 29.736 6.188 -27.978 1.00 85.19 108 GLY A C 1
ATOM 805 O O . GLY A 1 108 ? 29.302 5.543 -27.023 1.00 85.19 108 GLY A O 1
ATOM 806 N N . ILE A 1 109 ? 29.958 7.504 -27.906 1.00 89.75 109 ILE A N 1
ATOM 807 C CA . ILE A 1 109 ? 29.642 8.303 -26.716 1.00 89.75 109 ILE A CA 1
ATOM 808 C C . ILE A 1 109 ? 28.132 8.327 -26.461 1.00 89.75 109 ILE A C 1
ATOM 810 O O . ILE A 1 109 ? 27.706 8.035 -25.345 1.00 89.75 109 ILE A O 1
ATOM 814 N N . ALA A 1 110 ? 27.323 8.609 -27.485 1.00 90.50 110 ALA A N 1
ATOM 815 C CA . ALA A 1 110 ? 25.867 8.617 -27.369 1.00 90.50 110 ALA A CA 1
ATOM 816 C C . ALA A 1 110 ? 25.334 7.264 -26.871 1.00 90.50 110 ALA A C 1
ATOM 818 O O . ALA A 1 110 ? 24.530 7.229 -25.945 1.00 90.50 110 ALA A O 1
ATOM 819 N N . ALA A 1 111 ? 25.847 6.149 -27.397 1.00 89.12 111 ALA A N 1
ATOM 820 C CA . ALA A 1 111 ? 25.458 4.809 -26.966 1.00 89.12 111 ALA A CA 1
ATOM 821 C C . ALA A 1 111 ? 25.785 4.552 -25.486 1.00 89.12 111 ALA A C 1
ATOM 823 O O . ALA A 1 111 ? 24.978 3.949 -24.785 1.00 89.12 111 ALA A O 1
ATOM 824 N N . ARG A 1 112 ? 26.926 5.041 -24.979 1.00 89.56 112 ARG A N 1
ATOM 825 C CA . ARG A 1 112 ? 27.270 4.942 -23.548 1.00 89.56 112 ARG A CA 1
ATOM 826 C C . ARG A 1 112 ? 26.315 5.744 -22.671 1.00 89.56 112 ARG A C 1
ATOM 828 O O . ARG A 1 112 ? 25.896 5.241 -21.634 1.00 89.56 112 ARG A O 1
ATOM 835 N N . PHE A 1 113 ? 25.951 6.958 -23.082 1.00 94.81 113 PHE A N 1
ATOM 836 C CA . PHE A 1 113 ? 24.973 7.765 -22.348 1.00 94.81 113 PHE A CA 1
ATOM 837 C C . PHE A 1 113 ? 23.577 7.140 -22.372 1.00 94.81 113 PHE A C 1
ATOM 839 O O . PHE A 1 113 ? 22.935 7.077 -21.329 1.00 94.81 113 PHE A O 1
ATOM 846 N N . VAL A 1 114 ? 23.131 6.626 -23.522 1.00 93.00 114 VAL A N 1
ATOM 847 C CA . VAL A 1 114 ? 21.852 5.907 -23.641 1.00 93.00 114 VAL A CA 1
ATOM 848 C C . VAL A 1 114 ? 21.860 4.648 -22.777 1.00 93.00 114 VAL A C 1
ATOM 850 O O . VAL A 1 114 ? 20.894 4.400 -22.066 1.00 93.00 114 VAL A O 1
ATOM 853 N N . MET A 1 115 ? 22.957 3.886 -22.774 1.00 91.19 115 MET A N 1
ATOM 854 C CA . MET A 1 115 ? 23.120 2.716 -21.909 1.00 91.19 115 MET A CA 1
ATOM 855 C C . MET A 1 115 ? 23.065 3.099 -20.425 1.00 91.19 115 MET A C 1
ATOM 857 O O . MET A 1 115 ? 22.334 2.472 -19.668 1.00 91.19 115 MET A O 1
ATOM 861 N N . LEU A 1 116 ? 23.789 4.142 -20.005 1.00 93.06 116 LEU A N 1
ATOM 862 C CA . LEU A 1 116 ? 23.756 4.631 -18.624 1.00 93.06 116 LEU A CA 1
ATOM 863 C C . LEU A 1 116 ? 22.343 5.076 -18.220 1.00 93.06 116 LEU A C 1
ATOM 865 O O . LEU A 1 116 ? 21.867 4.703 -17.150 1.00 93.06 116 LEU A O 1
ATOM 869 N N . ALA A 1 117 ? 21.666 5.838 -19.082 1.00 95.62 117 ALA A N 1
ATOM 870 C CA . ALA A 1 117 ? 20.295 6.279 -18.857 1.00 95.62 117 ALA A CA 1
ATOM 871 C C . ALA A 1 117 ? 19.336 5.087 -18.736 1.00 95.62 117 ALA A C 1
ATOM 873 O O . ALA A 1 117 ? 18.541 5.042 -17.800 1.00 95.62 117 ALA A O 1
ATOM 874 N N . LEU A 1 118 ? 19.453 4.096 -19.625 1.00 94.38 118 LEU A N 1
ATOM 875 C CA . LEU A 1 118 ? 18.664 2.867 -19.575 1.00 94.38 118 LEU A CA 1
ATOM 876 C C . LEU A 1 118 ? 18.880 2.119 -18.254 1.00 94.38 118 LEU A C 1
ATOM 878 O O . LEU A 1 118 ? 17.903 1.722 -17.627 1.00 94.38 118 LEU A O 1
ATOM 882 N N . THR A 1 119 ? 20.126 1.981 -17.794 1.00 92.00 119 THR A N 1
ATOM 883 C CA . THR A 1 119 ? 20.443 1.343 -16.506 1.00 92.00 119 THR A CA 1
ATOM 884 C C . THR A 1 119 ? 19.785 2.071 -15.333 1.00 92.00 119 THR A C 1
ATOM 886 O O . THR A 1 119 ? 19.169 1.431 -14.484 1.00 92.00 119 THR A O 1
ATOM 889 N N . VAL A 1 120 ? 19.864 3.404 -15.280 1.00 96.44 120 VAL A N 1
ATOM 890 C CA . VAL A 1 120 ? 19.239 4.200 -14.206 1.00 96.44 120 VAL A CA 1
ATOM 891 C C . VAL A 1 120 ? 17.714 4.073 -14.229 1.00 96.44 120 VAL A C 1
ATOM 893 O O . VAL A 1 120 ? 17.094 3.897 -13.177 1.00 96.44 120 VAL A O 1
ATOM 896 N N . VAL A 1 121 ? 17.103 4.131 -15.417 1.00 97.38 121 VAL A N 1
ATOM 897 C CA . VAL A 1 121 ? 15.653 3.954 -15.583 1.00 97.38 121 VAL A CA 1
ATOM 898 C C . VAL A 1 121 ? 15.232 2.549 -15.158 1.00 97.38 121 VAL A C 1
ATOM 900 O O . VAL A 1 121 ? 14.273 2.422 -14.405 1.00 97.38 121 VAL A O 1
ATOM 903 N N . ALA A 1 122 ? 15.966 1.509 -15.559 1.00 94.25 122 ALA A N 1
ATOM 904 C CA . ALA A 1 122 ? 15.677 0.126 -15.183 1.00 94.25 122 ALA A CA 1
ATOM 905 C C . ALA A 1 122 ? 15.776 -0.101 -13.666 1.00 94.25 122 ALA A C 1
ATOM 907 O O . ALA A 1 122 ? 14.892 -0.723 -13.082 1.00 94.25 122 ALA A O 1
ATOM 908 N N . LEU A 1 123 ? 16.802 0.450 -13.005 1.00 96.38 123 LEU A N 1
ATOM 909 C CA . LEU A 1 123 ? 16.933 0.378 -11.544 1.00 96.38 123 LEU A CA 1
ATOM 910 C C . LEU A 1 123 ? 15.790 1.104 -10.831 1.00 96.38 123 LEU A C 1
ATOM 912 O O . LEU A 1 123 ? 15.242 0.598 -9.856 1.00 96.38 123 LEU A O 1
ATOM 916 N N . THR A 1 124 ? 15.407 2.278 -11.331 1.00 96.88 124 THR A N 1
ATOM 917 C CA . THR A 1 124 ? 14.302 3.062 -10.765 1.00 96.88 124 THR A CA 1
ATOM 918 C C . THR A 1 124 ? 12.966 2.348 -10.966 1.00 96.88 124 THR A C 1
ATOM 920 O O . THR A 1 124 ? 12.145 2.310 -10.054 1.00 96.88 124 THR A O 1
ATOM 923 N N . TRP A 1 125 ? 12.763 1.733 -12.133 1.00 96.94 125 TRP A N 1
ATOM 924 C CA . TRP A 1 125 ? 11.602 0.898 -12.421 1.00 96.94 125 TRP A CA 1
ATOM 925 C C . TRP A 1 125 ? 11.534 -0.312 -11.483 1.00 96.94 125 TRP A C 1
ATOM 927 O O . TRP A 1 125 ? 10.478 -0.575 -10.918 1.00 96.94 125 TRP A O 1
ATOM 937 N N . LEU A 1 126 ? 12.660 -0.992 -11.234 1.00 96.38 126 LEU A N 1
ATOM 938 C CA . LEU A 1 126 ? 12.717 -2.119 -10.300 1.00 96.38 126 LEU A CA 1
ATOM 939 C C . LEU A 1 126 ? 12.403 -1.689 -8.858 1.00 96.38 126 LEU A C 1
ATOM 941 O O . LEU A 1 126 ? 11.637 -2.358 -8.174 1.00 96.38 126 LEU A O 1
ATOM 945 N N . LEU A 1 127 ? 12.933 -0.548 -8.407 1.00 96.75 127 LEU A N 1
ATOM 946 C CA . LEU A 1 127 ? 12.602 0.017 -7.093 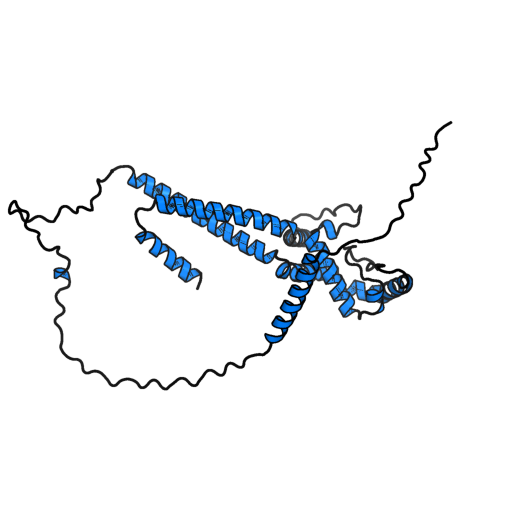1.00 96.75 127 LEU A CA 1
ATOM 947 C C . LEU A 1 127 ? 11.113 0.366 -6.979 1.00 96.75 127 LEU A C 1
ATOM 949 O O . LEU A 1 127 ? 10.487 0.067 -5.962 1.00 96.75 127 LEU A O 1
ATOM 953 N N . ALA A 1 128 ? 10.540 0.969 -8.023 1.00 96.19 128 ALA A N 1
ATOM 954 C CA . ALA A 1 128 ? 9.111 1.248 -8.085 1.00 96.19 128 ALA A CA 1
ATOM 955 C C . ALA A 1 128 ? 8.289 -0.049 -8.057 1.00 96.19 128 ALA A C 1
ATOM 957 O O . ALA A 1 128 ? 7.255 -0.091 -7.398 1.00 96.19 128 ALA A O 1
ATOM 958 N N . LEU A 1 129 ? 8.763 -1.119 -8.700 1.00 96.69 129 LEU A N 1
ATOM 959 C CA . LEU A 1 129 ? 8.079 -2.411 -8.725 1.00 96.69 129 LEU A CA 1
ATOM 960 C C . LEU A 1 129 ? 8.066 -3.046 -7.336 1.00 96.69 129 LEU A C 1
ATOM 962 O O . LEU A 1 129 ? 7.008 -3.456 -6.864 1.00 96.69 129 LEU A O 1
ATOM 966 N N . SER A 1 130 ? 9.207 -3.046 -6.645 1.00 96.94 130 SER A N 1
ATOM 967 C CA . SER A 1 130 ? 9.291 -3.515 -5.260 1.00 96.94 130 SER A CA 1
ATOM 968 C C . SER A 1 130 ? 8.380 -2.708 -4.330 1.00 96.94 130 SER A C 1
ATOM 970 O O . SER A 1 130 ? 7.686 -3.280 -3.494 1.00 96.94 130 SER A O 1
ATOM 972 N N . ALA 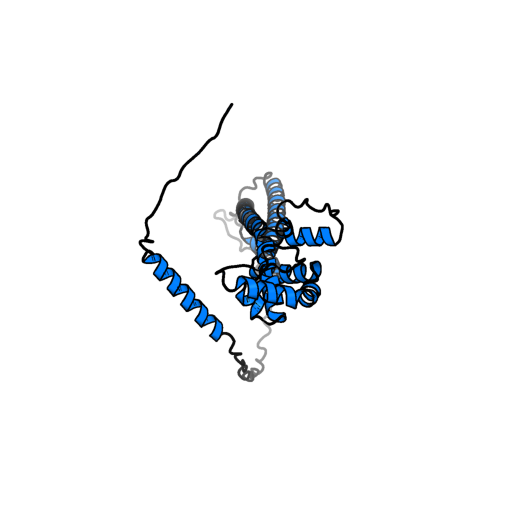A 1 131 ? 8.327 -1.381 -4.493 1.00 96.38 131 ALA A N 1
ATOM 973 C CA . ALA A 1 131 ? 7.427 -0.530 -3.716 1.00 96.38 131 ALA A CA 1
ATOM 974 C C . ALA A 1 131 ? 5.945 -0.799 -4.037 1.00 96.38 131 ALA A C 1
ATOM 976 O O . ALA A 1 131 ? 5.107 -0.819 -3.137 1.00 96.38 131 ALA A O 1
ATOM 977 N N . HIS A 1 132 ? 5.606 -1.053 -5.302 1.00 97.44 132 HIS A N 1
ATOM 978 C CA . HIS A 1 132 ? 4.251 -1.414 -5.716 1.00 97.44 132 HIS A CA 1
ATOM 979 C C . HIS A 1 132 ? 3.806 -2.744 -5.098 1.00 97.44 132 HIS A C 1
ATOM 981 O O . HIS A 1 132 ? 2.707 -2.832 -4.558 1.00 97.44 132 HIS A O 1
ATOM 987 N N . GLN A 1 133 ? 4.684 -3.750 -5.089 1.00 97.00 133 GLN A N 1
ATOM 988 C CA . GLN A 1 133 ? 4.420 -5.034 -4.436 1.00 97.00 133 GLN A CA 1
ATOM 989 C C . GLN A 1 133 ? 4.252 -4.875 -2.919 1.00 97.00 133 GLN A C 1
ATOM 991 O O . GLN A 1 133 ? 3.307 -5.411 -2.346 1.00 97.00 133 GLN A O 1
ATOM 996 N N . ALA A 1 134 ? 5.113 -4.084 -2.271 1.00 95.81 134 ALA A N 1
ATOM 997 C CA . ALA A 1 134 ? 5.037 -3.831 -0.831 1.00 95.81 134 ALA A CA 1
ATOM 998 C C . ALA A 1 134 ? 3.770 -3.061 -0.409 1.00 95.81 134 ALA A C 1
ATOM 1000 O O . ALA A 1 134 ? 3.300 -3.216 0.715 1.00 95.81 134 ALA A O 1
ATOM 1001 N N . THR A 1 135 ? 3.214 -2.239 -1.302 1.00 97.31 135 THR A N 1
ATOM 1002 C CA . THR A 1 135 ? 1.976 -1.470 -1.072 1.00 97.31 135 THR A CA 1
ATOM 1003 C C . THR A 1 135 ? 0.709 -2.211 -1.503 1.00 97.31 135 THR A C 1
ATOM 1005 O O . THR A 1 135 ? -0.398 -1.706 -1.306 1.00 97.31 135 THR A O 1
ATOM 1008 N N . GLY A 1 136 ? 0.846 -3.409 -2.077 1.00 97.38 136 GLY A N 1
ATOM 1009 C CA . GLY A 1 136 ? -0.288 -4.264 -2.407 1.00 97.38 136 GLY A CA 1
ATOM 1010 C C . GLY A 1 136 ? -1.029 -4.709 -1.146 1.00 97.38 136 GLY A C 1
ATOM 1011 O O . GLY A 1 136 ? -0.409 -4.983 -0.119 1.00 97.38 136 GLY A O 1
ATOM 1012 N N . ARG A 1 137 ? -2.360 -4.806 -1.230 1.00 97.69 137 ARG A N 1
ATOM 1013 C CA . ARG A 1 137 ? -3.255 -5.090 -0.093 1.00 97.69 137 ARG A CA 1
ATOM 1014 C C . ARG A 1 137 ? -2.811 -6.292 0.755 1.00 97.69 137 ARG A C 1
ATOM 1016 O O . ARG A 1 137 ? -2.764 -6.189 1.976 1.00 97.69 137 ARG A O 1
ATOM 1023 N N . VAL A 1 138 ? -2.400 -7.385 0.104 1.00 97.12 138 VAL A N 1
ATOM 1024 C CA . VAL A 1 138 ? -1.949 -8.635 0.750 1.00 97.12 138 VAL A CA 1
ATOM 1025 C C . VAL A 1 138 ? -0.715 -8.430 1.642 1.00 97.12 138 VAL A C 1
ATOM 1027 O O . VAL A 1 138 ? -0.621 -9.025 2.710 1.00 97.12 138 VAL A O 1
ATOM 1030 N N . ALA A 1 139 ? 0.227 -7.577 1.230 1.00 96.75 139 ALA A N 1
ATOM 1031 C CA . ALA A 1 139 ? 1.438 -7.292 2.001 1.00 96.75 139 ALA A CA 1
ATOM 1032 C C . ALA A 1 139 ? 1.232 -6.144 3.004 1.00 96.75 139 ALA A C 1
ATOM 1034 O O . ALA A 1 139 ? 1.753 -6.187 4.122 1.00 96.75 139 ALA A O 1
ATOM 1035 N N . ALA A 1 140 ? 0.470 -5.122 2.606 1.00 96.81 140 ALA A N 1
ATOM 1036 C CA . ALA A 1 140 ? 0.288 -3.898 3.369 1.00 96.81 140 ALA A CA 1
ATOM 1037 C C . ALA A 1 140 ? -0.583 -4.105 4.614 1.00 96.81 140 ALA A C 1
ATOM 1039 O O . ALA A 1 140 ? -0.181 -3.668 5.690 1.00 96.81 140 ALA A O 1
ATOM 1040 N N . ILE A 1 141 ? -1.726 -4.797 4.506 1.00 97.50 141 ILE A N 1
ATOM 1041 C CA . ILE A 1 141 ? -2.668 -4.943 5.631 1.00 97.50 141 ILE A CA 1
ATOM 1042 C C . ILE A 1 141 ? -2.005 -5.591 6.854 1.00 97.50 141 ILE A C 1
ATOM 1044 O O . ILE A 1 141 ? -1.994 -4.949 7.903 1.00 97.50 141 ILE A O 1
ATOM 1048 N N . PRO A 1 142 ? -1.341 -6.762 6.759 1.00 97.50 142 PRO A N 1
ATOM 1049 C CA . PRO A 1 142 ? -0.709 -7.372 7.931 1.00 97.50 142 PRO A CA 1
ATOM 1050 C C . PRO A 1 142 ? 0.414 -6.513 8.532 1.00 97.50 142 PRO A C 1
ATOM 1052 O O . PRO A 1 142 ? 0.692 -6.578 9.731 1.00 97.50 142 PRO A O 1
ATOM 1055 N N . ALA A 1 143 ? 1.103 -5.712 7.712 1.00 96.31 143 ALA A N 1
ATOM 1056 C CA . ALA A 1 143 ? 2.109 -4.772 8.199 1.00 96.31 143 ALA A CA 1
ATOM 1057 C C . ALA A 1 143 ? 1.465 -3.605 8.967 1.00 96.31 143 ALA A C 1
ATOM 1059 O O . ALA A 1 143 ? 1.960 -3.224 10.031 1.00 96.31 143 ALA A O 1
ATOM 1060 N N . ILE A 1 144 ? 0.349 -3.076 8.459 1.00 96.94 144 ILE A N 1
ATOM 1061 C CA . ILE A 1 144 ? -0.435 -2.020 9.103 1.00 96.94 144 ILE A CA 1
ATOM 1062 C C . ILE A 1 144 ? -1.054 -2.532 10.404 1.00 96.94 144 ILE A C 1
ATOM 1064 O O . ILE A 1 144 ? -0.920 -1.849 11.410 1.00 96.94 144 ILE A O 1
ATOM 1068 N N . GLU A 1 145 ? -1.648 -3.728 10.436 1.00 96.94 145 GLU A N 1
ATOM 1069 C CA . GLU A 1 145 ? -2.218 -4.331 11.653 1.00 96.94 145 GLU A CA 1
ATOM 1070 C C . GLU A 1 145 ? -1.198 -4.375 12.795 1.00 96.94 145 GLU A C 1
ATOM 1072 O O . GLU A 1 145 ? -1.478 -3.920 13.905 1.00 96.94 145 GLU A O 1
ATOM 1077 N N . ARG A 1 146 ? 0.023 -4.857 12.517 1.00 95.62 146 ARG A N 1
ATOM 1078 C CA . ARG A 1 146 ? 1.115 -4.876 13.506 1.00 95.62 146 ARG A CA 1
ATOM 1079 C C . ARG A 1 146 ? 1.513 -3.468 13.941 1.00 95.62 146 ARG A C 1
ATOM 1081 O O . ARG A 1 146 ? 1.769 -3.248 15.123 1.00 95.62 146 ARG A O 1
ATOM 1088 N N . GLY A 1 147 ? 1.561 -2.522 13.003 1.00 93.88 147 GLY A N 1
ATOM 1089 C CA . GLY A 1 147 ? 1.847 -1.117 13.290 1.00 93.88 147 GLY A CA 1
ATOM 1090 C C . GLY A 1 147 ? 0.784 -0.472 14.181 1.00 93.88 147 GLY A C 1
ATOM 1091 O O . GLY A 1 147 ? 1.121 0.164 15.174 1.00 93.88 147 GLY A O 1
ATOM 1092 N N . VAL A 1 148 ? -0.497 -0.679 13.873 1.00 94.88 148 VAL A N 1
ATOM 1093 C CA . VAL A 1 148 ? -1.635 -0.176 14.653 1.00 94.88 148 VAL A CA 1
ATOM 1094 C C . VAL A 1 148 ? -1.643 -0.802 16.044 1.00 94.88 148 VAL A C 1
ATOM 1096 O O . VAL A 1 148 ? -1.755 -0.070 17.026 1.00 94.88 148 VAL A O 1
ATOM 1099 N N . ALA A 1 149 ? -1.450 -2.118 16.155 1.00 95.25 149 ALA A N 1
ATOM 1100 C CA . ALA A 1 149 ? -1.370 -2.800 17.446 1.00 95.25 149 ALA A CA 1
ATOM 1101 C C . ALA A 1 149 ? -0.250 -2.223 18.328 1.00 95.25 149 ALA A C 1
ATOM 1103 O O . ALA A 1 149 ? -0.472 -1.952 19.507 1.00 95.25 149 ALA A O 1
ATOM 1104 N N . ALA A 1 150 ? 0.926 -1.966 17.745 1.00 92.50 150 ALA A N 1
ATOM 1105 C CA . ALA A 1 150 ? 2.060 -1.384 18.459 1.00 92.50 150 ALA A CA 1
ATOM 1106 C C . ALA A 1 150 ? 1.843 0.084 18.877 1.00 92.50 150 ALA A C 1
ATOM 1108 O O . ALA A 1 150 ? 2.411 0.514 19.875 1.00 92.50 150 ALA A O 1
ATOM 1109 N N . LEU A 1 151 ? 1.052 0.857 18.124 1.00 91.88 151 LEU A N 1
ATOM 1110 C CA . LEU A 1 151 ? 0.829 2.288 18.377 1.00 91.88 151 LEU A CA 1
ATOM 1111 C C . LEU A 1 151 ? -0.356 2.587 19.303 1.00 91.88 151 LEU A C 1
ATOM 1113 O O . LEU A 1 151 ? -0.395 3.661 19.896 1.00 91.88 151 LEU A O 1
ATOM 1117 N N . THR A 1 152 ? -1.342 1.693 19.383 1.00 92.50 152 THR A N 1
ATOM 1118 C CA . THR A 1 152 ? -2.629 1.971 20.052 1.00 92.50 152 THR A CA 1
ATOM 1119 C C . THR A 1 152 ? -2.806 1.265 21.390 1.00 92.50 152 THR A C 1
ATOM 1121 O O . THR A 1 152 ? -3.804 1.515 22.058 1.00 92.50 152 THR A O 1
ATOM 1124 N N . GLU A 1 153 ? -1.873 0.386 21.778 1.00 94.25 153 GLU A N 1
ATOM 1125 C CA . GLU A 1 153 ? -1.987 -0.458 22.980 1.00 94.25 153 GLU A CA 1
ATOM 1126 C C . GLU A 1 153 ? -3.368 -1.137 23.089 1.00 94.25 153 GLU A C 1
ATOM 1128 O O . GLU A 1 153 ? -3.930 -1.285 24.175 1.00 94.25 153 GLU A O 1
ATOM 1133 N N . ILE A 1 154 ? -3.933 -1.547 21.943 1.00 96.06 154 ILE A N 1
ATOM 1134 C CA . ILE A 1 154 ? -5.300 -2.080 21.843 1.00 96.06 154 ILE A CA 1
ATOM 1135 C C . ILE A 1 154 ? -5.563 -3.224 22.831 1.00 96.06 154 ILE A C 1
ATOM 1137 O O . ILE A 1 154 ? -6.662 -3.346 23.365 1.00 96.06 154 ILE A O 1
ATOM 1141 N N . ASP A 1 155 ? -4.533 -4.016 23.124 1.00 96.00 155 ASP A N 1
ATOM 1142 C CA . ASP A 1 155 ? -4.591 -5.142 24.053 1.00 96.00 155 ASP A CA 1
ATOM 1143 C C . ASP A 1 155 ? -4.962 -4.683 25.469 1.00 96.00 155 ASP A C 1
ATOM 1145 O O . ASP A 1 155 ? -5.780 -5.316 26.133 1.00 96.00 155 ASP A O 1
ATOM 1149 N N . ALA A 1 156 ? -4.420 -3.549 25.917 1.00 95.88 156 ALA A N 1
ATOM 1150 C CA . ALA A 1 156 ? -4.764 -2.961 27.205 1.00 95.88 156 ALA A CA 1
ATOM 1151 C C . ALA A 1 156 ? -6.153 -2.307 27.168 1.00 95.88 156 ALA A C 1
ATOM 1153 O O . ALA A 1 156 ? -6.938 -2.484 28.101 1.00 95.88 156 ALA A O 1
ATOM 1154 N N . LEU A 1 157 ? -6.481 -1.593 26.083 1.00 95.19 157 LEU A N 1
ATOM 1155 C CA . LEU A 1 157 ? -7.778 -0.925 25.929 1.00 95.19 157 LEU A CA 1
ATOM 1156 C C . LEU A 1 157 ? -8.947 -1.914 25.947 1.00 95.19 157 LEU A C 1
ATOM 1158 O O . LEU A 1 157 ? -9.933 -1.673 26.642 1.00 95.19 157 LEU A O 1
ATOM 1162 N N . LEU A 1 158 ? -8.834 -3.035 25.230 1.00 95.12 158 LEU A N 1
ATOM 1163 C CA . LEU A 1 158 ? -9.886 -4.052 25.187 1.00 95.12 158 LEU A CA 1
ATOM 1164 C C . LEU A 1 158 ? -10.085 -4.722 26.545 1.00 95.12 158 LEU A C 1
ATOM 1166 O O . LEU A 1 158 ? -11.225 -4.931 26.943 1.00 95.12 158 LEU A O 1
ATOM 1170 N N . VAL A 1 159 ? -9.008 -4.991 27.289 1.00 96.50 159 VAL A N 1
ATOM 1171 C CA . VAL A 1 159 ? -9.106 -5.553 28.646 1.00 96.50 159 VAL A CA 1
ATOM 1172 C C . VAL A 1 159 ? -9.782 -4.572 29.607 1.00 96.50 159 VAL A C 1
ATOM 1174 O O . VAL A 1 159 ? -10.636 -4.974 30.393 1.00 96.50 159 VAL A O 1
ATOM 1177 N N . ILE A 1 160 ? -9.438 -3.282 29.540 1.00 97.50 160 ILE A N 1
ATOM 1178 C CA . ILE A 1 160 ? -10.005 -2.251 30.423 1.00 97.50 160 ILE A CA 1
ATOM 1179 C C . ILE A 1 160 ? -11.481 -1.976 30.098 1.00 97.50 160 ILE A C 1
ATOM 1181 O O . ILE A 1 160 ? -12.276 -1.732 31.005 1.00 97.50 160 ILE A O 1
ATOM 1185 N N . HIS A 1 161 ? -11.859 -1.999 28.817 1.00 97.06 161 HIS A N 1
ATOM 1186 C CA . HIS A 1 161 ? -13.188 -1.593 28.355 1.00 97.06 161 HIS A CA 1
ATOM 1187 C C . HIS A 1 161 ? -14.107 -2.751 27.945 1.00 97.06 161 HIS A C 1
ATOM 1189 O O . HIS A 1 161 ? -15.183 -2.491 27.410 1.00 97.06 161 HIS A O 1
ATOM 1195 N N . GLN A 1 162 ? -13.745 -4.006 28.229 1.00 96.06 162 GLN A N 1
ATOM 1196 C CA . GLN A 1 162 ? -14.514 -5.183 27.810 1.00 96.06 162 GLN A CA 1
ATOM 1197 C C . GLN A 1 162 ? -15.990 -5.116 28.238 1.00 96.06 162 GLN A C 1
ATOM 1199 O O . GLN A 1 162 ? -16.885 -5.281 27.411 1.00 96.06 162 GLN A O 1
ATOM 1204 N N . GLU A 1 163 ? -16.257 -4.820 29.514 1.00 96.69 163 GLU A N 1
ATOM 1205 C CA . GLU A 1 163 ? -17.628 -4.719 30.036 1.00 96.69 163 GLU A CA 1
ATOM 1206 C C . GLU A 1 163 ? -18.416 -3.585 29.366 1.00 96.69 163 GLU A C 1
ATOM 1208 O O . GLU A 1 163 ? -19.597 -3.739 29.060 1.00 96.69 163 GLU A O 1
ATOM 1213 N N . ALA A 1 164 ? -17.759 -2.454 29.087 1.00 96.94 164 ALA A N 1
ATOM 1214 C CA . ALA A 1 164 ? -18.386 -1.310 28.431 1.00 96.94 164 ALA A CA 1
ATOM 1215 C C . ALA A 1 164 ? -18.735 -1.607 26.964 1.00 96.94 164 ALA A C 1
ATOM 1217 O O . ALA A 1 164 ? -19.794 -1.192 26.496 1.00 96.94 164 ALA A O 1
ATOM 1218 N N . ILE A 1 165 ? -17.872 -2.339 26.252 1.00 96.94 165 ILE A N 1
ATOM 1219 C CA . ILE A 1 165 ? -18.106 -2.771 24.867 1.00 96.94 165 ILE A CA 1
ATOM 1220 C C . ILE A 1 165 ? -19.284 -3.751 24.817 1.00 96.94 165 ILE A C 1
ATOM 1222 O O . ILE A 1 165 ? -20.203 -3.547 24.024 1.00 96.94 165 ILE A O 1
ATOM 1226 N N . ALA A 1 166 ? -19.307 -4.751 25.705 1.00 96.88 166 ALA A N 1
ATOM 1227 C CA . ALA A 1 166 ? -20.394 -5.726 25.779 1.00 96.88 166 ALA A CA 1
ATOM 1228 C C . ALA A 1 166 ? -21.739 -5.065 26.129 1.00 96.88 166 ALA A C 1
ATOM 1230 O O . ALA A 1 166 ? -22.737 -5.294 25.446 1.00 96.88 166 ALA A O 1
ATOM 1231 N N . ALA A 1 167 ? -21.761 -4.177 27.131 1.00 97.12 167 ALA A N 1
ATOM 1232 C CA . ALA A 1 167 ? -22.964 -3.435 27.512 1.00 97.12 167 ALA A CA 1
ATOM 1233 C C . ALA A 1 167 ? -23.458 -2.507 26.386 1.00 97.12 167 ALA A C 1
ATOM 1235 O O . ALA A 1 167 ? -24.663 -2.393 26.149 1.00 97.12 167 ALA A O 1
ATOM 1236 N N . ALA A 1 168 ? -22.542 -1.861 25.656 1.00 97.19 168 ALA A N 1
ATOM 1237 C CA . ALA A 1 168 ? -22.890 -1.055 24.490 1.00 97.19 168 ALA A CA 1
ATOM 1238 C C . ALA A 1 168 ? -23.482 -1.915 23.359 1.00 97.19 168 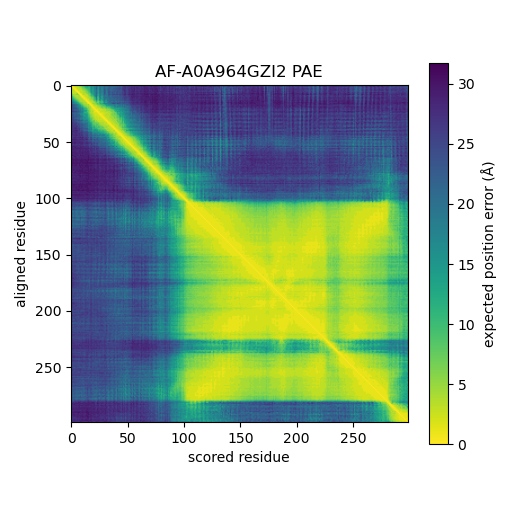ALA A C 1
ATOM 1240 O O . ALA A 1 168 ? -24.485 -1.511 22.769 1.00 97.19 168 ALA A O 1
ATOM 1241 N N . GLY A 1 169 ? -22.924 -3.105 23.107 1.00 96.88 169 GLY A N 1
ATOM 1242 C CA . GLY A 1 169 ? -23.482 -4.091 22.176 1.00 96.88 169 GLY A CA 1
ATOM 1243 C C . GLY A 1 169 ? -24.894 -4.526 22.561 1.00 96.88 169 GLY A C 1
ATOM 1244 O O . GLY A 1 169 ? -25.806 -4.451 21.742 1.00 96.88 169 GLY A O 1
ATOM 1245 N N . GLU A 1 170 ? -25.117 -4.879 23.827 1.00 97.25 170 GLU A N 1
ATOM 1246 C CA . GLU A 1 170 ? -26.431 -5.306 24.319 1.00 97.25 170 GLU A CA 1
ATOM 1247 C C . GLU A 1 170 ? -27.479 -4.188 24.222 1.00 97.25 170 GLU A C 1
ATOM 1249 O O . GLU A 1 170 ? -28.580 -4.407 23.715 1.00 97.25 170 GLU A O 1
ATOM 1254 N N . SER A 1 171 ? -27.119 -2.959 24.608 1.00 97.44 171 SER A N 1
ATOM 1255 C CA . SER A 1 171 ? -28.025 -1.804 24.519 1.00 97.44 171 SER A CA 1
ATOM 1256 C C . SER A 1 171 ? -28.455 -1.463 23.086 1.00 97.44 171 SER A C 1
ATOM 1258 O O . SER A 1 171 ? -29.529 -0.896 22.892 1.00 97.44 171 SER A O 1
ATOM 1260 N N . ARG A 1 172 ? -27.644 -1.829 22.085 1.00 96.81 172 ARG A N 1
ATOM 1261 C CA . ARG A 1 172 ? -27.895 -1.575 20.658 1.00 96.81 172 ARG A CA 1
ATOM 1262 C C . ARG A 1 172 ? -28.333 -2.817 19.886 1.00 96.81 172 ARG A C 1
ATOM 1264 O O . ARG A 1 172 ? -28.528 -2.736 18.679 1.00 96.81 172 ARG A O 1
ATOM 1271 N N . ALA A 1 173 ? -28.554 -3.950 20.554 1.00 94.88 173 ALA A N 1
ATOM 1272 C CA . ALA A 1 173 ? -28.898 -5.213 19.898 1.00 94.88 173 ALA A CA 1
ATOM 1273 C C . ALA A 1 173 ? -30.220 -5.162 19.105 1.00 94.88 173 ALA A C 1
ATOM 1275 O O . ALA A 1 173 ? -30.437 -5.967 18.205 1.00 94.88 173 ALA A O 1
ATOM 1276 N N . SER A 1 174 ? -31.110 -4.217 19.428 1.00 94.88 174 SER A N 1
ATOM 1277 C CA . SER A 1 174 ? -32.380 -4.025 18.712 1.00 94.88 174 SER A CA 1
ATOM 1278 C C . SER A 1 174 ? -32.254 -3.188 17.432 1.00 94.88 174 SER A C 1
ATOM 1280 O O . SER A 1 174 ? -33.227 -3.086 16.688 1.00 94.88 174 SER A O 1
ATOM 1282 N N . GLU A 1 175 ? -31.094 -2.578 17.169 1.00 96.50 175 GLU A N 1
ATOM 1283 C CA . GLU A 1 175 ? -30.853 -1.702 16.021 1.00 96.50 175 GLU A CA 1
ATOM 1284 C C . GLU A 1 175 ? -30.016 -2.435 14.951 1.00 96.50 175 GLU A C 1
ATOM 1286 O O . GLU A 1 175 ? -28.812 -2.639 15.134 1.00 96.50 175 GLU A O 1
ATOM 1291 N N . PRO A 1 176 ? -30.612 -2.833 13.811 1.00 92.62 176 PRO A N 1
ATOM 1292 C CA . PRO A 1 176 ? -29.882 -3.517 12.748 1.00 92.62 176 PRO A CA 1
ATOM 1293 C C . PRO A 1 176 ? -28.737 -2.655 12.204 1.00 92.62 176 PRO A C 1
ATOM 1295 O O . PRO A 1 176 ? -28.944 -1.510 11.806 1.00 92.62 176 PRO A O 1
ATOM 1298 N N . GLY A 1 177 ? -27.525 -3.214 12.165 1.00 93.25 177 GLY A N 1
ATOM 1299 C CA . GLY A 1 177 ? -26.333 -2.519 11.668 1.00 93.25 177 GLY A CA 1
ATOM 1300 C C . GLY A 1 177 ? -25.744 -1.484 12.631 1.00 93.25 177 GLY A C 1
ATOM 1301 O O . GLY A 1 177 ? -24.810 -0.774 12.251 1.00 93.25 177 GLY A O 1
ATOM 1302 N N . ALA A 1 178 ? -26.245 -1.394 13.869 1.00 96.31 178 ALA A N 1
ATOM 1303 C CA . ALA A 1 178 ? -25.648 -0.533 14.876 1.00 96.31 178 ALA A CA 1
ATOM 1304 C C . ALA A 1 178 ? -24.197 -0.940 15.150 1.00 96.31 178 ALA A C 1
ATOM 1306 O O . ALA A 1 178 ? -23.881 -2.111 15.384 1.00 96.31 178 ALA A O 1
ATOM 1307 N N . ARG A 1 179 ? -23.313 0.060 15.130 1.00 96.62 179 ARG A N 1
ATOM 1308 C CA . ARG A 1 179 ? -21.888 -0.106 15.405 1.00 96.62 179 ARG A CA 1
ATOM 1309 C C . ARG A 1 179 ? -21.541 0.386 16.803 1.00 96.62 179 ARG A C 1
ATOM 1311 O O . ARG A 1 179 ? -22.094 1.374 17.288 1.00 96.62 179 ARG A O 1
ATOM 1318 N N . VAL A 1 180 ? -20.612 -0.298 17.448 1.00 97.44 180 VAL A N 1
ATOM 1319 C CA . VAL A 1 180 ? -20.072 -0.028 18.775 1.00 97.44 180 VAL A CA 1
ATOM 1320 C C . VAL A 1 180 ? -18.603 0.338 18.599 1.00 97.44 180 VAL A C 1
ATOM 1322 O O . VAL A 1 180 ? -17.788 -0.469 18.155 1.00 97.44 180 VAL A O 1
ATOM 1325 N N . ALA A 1 181 ? -18.267 1.585 18.917 1.00 96.31 181 ALA A N 1
ATOM 1326 C CA . ALA A 1 181 ? -16.884 2.039 18.920 1.00 96.31 181 ALA A CA 1
ATOM 1327 C C . ALA A 1 181 ? -16.171 1.537 20.181 1.00 96.31 181 ALA A C 1
ATOM 1329 O O . ALA A 1 181 ? -16.755 1.539 21.266 1.00 96.31 181 ALA A O 1
ATOM 1330 N N . VAL A 1 182 ? -14.899 1.161 20.045 1.00 96.19 182 VAL A N 1
ATOM 1331 C CA . VAL A 1 182 ? -14.044 0.817 21.187 1.00 96.19 182 VAL A CA 1
ATOM 1332 C C . VAL A 1 182 ? -13.663 2.110 21.920 1.00 96.19 182 VAL A C 1
ATOM 1334 O O . VAL A 1 182 ? -13.030 2.982 2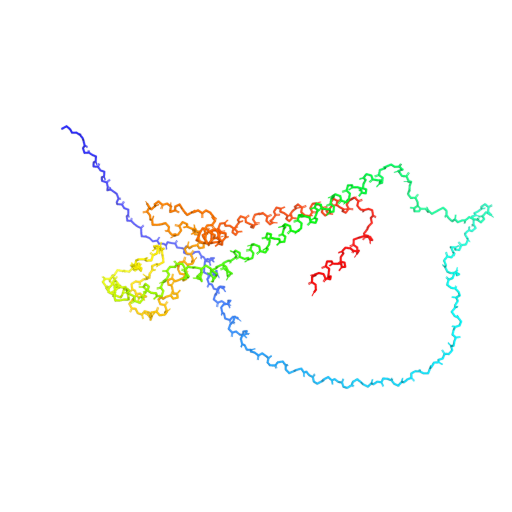1.314 1.00 96.19 182 VAL A O 1
ATOM 1337 N N . PRO A 1 183 ? -14.032 2.282 23.204 1.00 95.56 183 PRO A N 1
ATOM 1338 C CA . PRO A 1 183 ? -13.710 3.498 23.943 1.00 95.56 183 PRO A CA 1
ATOM 1339 C C . PRO A 1 183 ? -12.201 3.771 23.968 1.00 95.56 183 PRO A C 1
ATOM 1341 O O . PRO A 1 183 ? -11.406 2.891 24.284 1.00 95.56 183 PRO A O 1
ATOM 1344 N N . GLY A 1 184 ? -11.810 5.000 23.621 1.00 93.25 184 GLY A N 1
ATOM 1345 C CA . GLY A 1 184 ? -10.406 5.428 23.612 1.00 93.25 184 GLY A CA 1
ATOM 1346 C C . GLY A 1 184 ? -9.586 4.976 22.398 1.00 93.25 184 GLY A C 1
ATOM 1347 O O . GLY A 1 184 ? -8.442 5.406 22.265 1.00 93.25 184 GLY A O 1
ATOM 1348 N N . PHE A 1 185 ? -10.145 4.169 21.491 1.00 95.56 185 PHE A N 1
ATOM 1349 C CA . PHE A 1 185 ? -9.442 3.765 20.276 1.00 95.56 185 PHE A CA 1
ATOM 1350 C C . PHE A 1 185 ? -9.412 4.915 19.248 1.00 95.56 185 PHE A C 1
ATOM 1352 O O . PHE A 1 185 ? -10.450 5.528 18.990 1.00 95.56 185 PHE A O 1
ATOM 1359 N N . PRO A 1 186 ? -8.252 5.241 18.643 1.00 93.44 186 PRO A N 1
ATOM 1360 C CA . PRO A 1 186 ? -8.098 6.470 17.859 1.00 93.44 186 PRO A CA 1
ATOM 1361 C C . PRO A 1 186 ? -8.656 6.400 16.428 1.00 93.44 186 PRO A C 1
ATOM 1363 O O . PRO A 1 186 ? -8.638 7.414 15.735 1.00 93.44 186 PRO A O 1
ATOM 1366 N N . ILE A 1 187 ? -9.125 5.236 15.966 1.00 95.00 187 ILE A N 1
ATOM 1367 C CA . ILE A 1 187 ? -9.653 5.046 14.606 1.00 95.00 187 ILE A CA 1
ATOM 1368 C C . ILE A 1 187 ? -11.166 4.785 14.703 1.00 95.00 187 ILE A C 1
ATOM 1370 O O . ILE A 1 187 ? -11.564 3.674 15.053 1.00 95.00 187 ILE A O 1
ATOM 1374 N N . PRO A 1 188 ? -12.026 5.775 14.400 1.00 93.38 188 PRO A N 1
ATOM 1375 C CA . PRO A 1 188 ? -13.470 5.671 14.635 1.00 93.38 188 PRO A CA 1
ATOM 1376 C C . PRO A 1 188 ? -14.166 4.633 13.740 1.00 93.38 188 PRO A C 1
ATOM 1378 O O . PRO A 1 188 ? -15.167 4.045 14.143 1.00 93.38 188 PRO A O 1
ATOM 1381 N N . ASP A 1 189 ? -13.623 4.373 12.547 1.00 95.00 189 ASP A N 1
ATOM 1382 C CA . ASP A 1 189 ? -14.201 3.414 11.596 1.00 95.00 189 ASP A CA 1
ATOM 1383 C C . ASP A 1 189 ? -14.022 1.958 12.036 1.00 95.00 189 ASP A C 1
ATOM 1385 O O . ASP A 1 189 ? -14.788 1.093 11.610 1.00 95.00 189 ASP A O 1
ATOM 1389 N N . ALA A 1 190 ? -13.043 1.690 12.907 1.00 96.56 190 ALA A N 1
ATOM 1390 C CA . ALA A 1 190 ? -12.749 0.372 13.459 1.00 96.56 190 ALA A CA 1
ATOM 1391 C C . ALA A 1 190 ? -13.734 0.024 14.586 1.00 96.56 190 ALA A C 1
ATOM 1393 O O . ALA A 1 190 ? -13.373 -0.138 15.751 1.00 96.56 190 ALA A O 1
ATOM 1394 N N . SER A 1 191 ? -15.013 -0.016 14.226 1.00 96.75 191 SER A N 1
ATOM 1395 C CA . SER A 1 191 ? -16.129 -0.269 15.128 1.00 96.75 191 SER A CA 1
ATOM 1396 C C . SER A 1 191 ? -16.709 -1.655 14.881 1.00 96.75 191 SER A C 1
ATOM 1398 O O . SER A 1 191 ? -16.834 -2.092 13.739 1.00 96.75 191 SER A O 1
ATOM 1400 N N . LEU A 1 192 ? -17.062 -2.331 15.969 1.00 97.56 192 LEU A N 1
ATOM 1401 C CA . LEU A 1 192 ? -17.689 -3.648 15.945 1.00 97.56 192 LEU A CA 1
ATOM 1402 C C . LEU A 1 192 ? -19.186 -3.497 15.702 1.00 97.56 192 LEU A C 1
ATOM 1404 O O . LEU A 1 192 ? -19.787 -2.513 16.129 1.00 97.56 192 LEU A O 1
ATOM 1408 N N . THR A 1 193 ? -19.830 -4.461 15.064 1.00 97.94 193 THR A N 1
ATOM 1409 C CA . THR A 1 193 ? -21.293 -4.550 15.119 1.00 97.94 193 THR A CA 1
ATOM 1410 C C . THR A 1 193 ? -21.754 -4.887 16.543 1.00 97.94 193 THR A C 1
ATOM 1412 O O . THR A 1 193 ? -20.988 -5.400 17.362 1.00 97.94 193 THR A O 1
ATOM 1415 N N . ALA A 1 194 ? -23.015 -4.592 16.865 1.00 97.38 194 ALA A N 1
ATOM 1416 C CA . ALA A 1 194 ? -23.583 -4.911 18.177 1.00 97.38 194 ALA A CA 1
ATOM 1417 C C . ALA A 1 194 ? -23.515 -6.416 18.521 1.00 97.38 194 ALA A C 1
ATOM 1419 O O . ALA A 1 194 ? -23.306 -6.768 19.681 1.00 97.38 194 ALA A O 1
ATOM 1420 N N . GLU A 1 195 ? -23.654 -7.291 17.519 1.00 96.94 195 GLU A N 1
ATOM 1421 C CA . GLU A 1 195 ? -23.538 -8.747 17.666 1.00 96.94 195 GLU A CA 1
ATOM 1422 C C . GLU A 1 195 ? -22.092 -9.163 17.956 1.00 96.94 195 GLU A C 1
ATOM 1424 O O . GLU A 1 195 ? -21.830 -9.813 18.965 1.00 96.94 195 GLU A O 1
ATOM 1429 N N . GLU A 1 196 ? -21.132 -8.691 17.157 1.00 97.75 196 GLU A N 1
ATOM 1430 C CA . GLU A 1 196 ? -19.703 -8.971 17.355 1.00 97.75 196 GLU A CA 1
ATOM 1431 C C . GLU A 1 196 ? -19.199 -8.481 18.722 1.00 97.75 196 GLU A C 1
ATOM 1433 O O . GLU A 1 196 ? -18.446 -9.176 19.405 1.00 97.75 196 GLU A O 1
ATOM 1438 N N . ALA A 1 197 ? -19.651 -7.303 19.162 1.00 97.38 197 ALA A N 1
ATOM 1439 C CA . ALA A 1 197 ? -19.312 -6.752 20.473 1.00 97.38 197 ALA A CA 1
ATOM 1440 C C . ALA A 1 197 ? -19.846 -7.601 21.644 1.00 97.38 197 ALA A C 1
ATOM 1442 O O . ALA A 1 197 ? -19.250 -7.592 22.724 1.00 97.38 197 ALA A O 1
ATOM 1443 N N . ARG A 1 198 ? -20.957 -8.323 21.445 1.00 95.81 198 ARG A N 1
ATOM 1444 C CA . ARG A 1 198 ? -21.611 -9.149 22.471 1.00 95.81 198 ARG A CA 1
ATOM 1445 C C . ARG A 1 198 ? -21.113 -10.594 22.469 1.00 95.81 198 ARG A C 1
ATOM 1447 O O . ARG A 1 198 ? -20.920 -11.158 23.542 1.00 95.81 198 ARG A O 1
ATOM 1454 N N . ASP A 1 199 ? -20.948 -11.184 21.288 1.00 96.00 199 ASP A N 1
ATOM 1455 C CA . ASP A 1 199 ? -20.799 -12.634 21.125 1.00 96.00 199 ASP A CA 1
ATOM 1456 C C . ASP A 1 199 ? -19.361 -13.098 20.882 1.00 96.00 199 ASP A C 1
ATOM 1458 O O . ASP A 1 199 ? -19.031 -14.239 21.213 1.00 96.00 199 ASP A O 1
ATOM 1462 N N . LEU A 1 200 ? -18.494 -12.250 20.317 1.00 97.50 200 LEU A N 1
ATOM 1463 C CA . LEU A 1 200 ? -17.115 -12.653 20.043 1.00 97.50 200 LEU A CA 1
ATOM 1464 C C . LEU A 1 200 ? -16.286 -12.737 21.323 1.00 97.50 200 LEU A C 1
ATOM 1466 O O . LEU A 1 200 ? -16.396 -11.908 22.230 1.00 97.50 200 LEU A O 1
ATOM 1470 N N . ALA A 1 201 ? -15.375 -13.709 21.359 1.00 96.56 201 ALA A N 1
ATOM 1471 C CA . ALA A 1 201 ? -14.371 -13.766 22.406 1.00 96.56 201 ALA A CA 1
ATOM 1472 C C . ALA A 1 201 ? -13.421 -12.554 22.301 1.00 96.56 201 ALA A C 1
ATOM 1474 O O . ALA A 1 201 ? -13.182 -12.047 21.202 1.00 96.56 201 ALA A O 1
ATOM 1475 N N . PRO A 1 202 ? -12.794 -12.108 23.406 1.00 95.25 202 PRO A N 1
ATOM 1476 C CA . PRO A 1 202 ? -11.919 -10.929 23.392 1.00 95.25 202 PRO A CA 1
ATOM 1477 C C . PRO A 1 202 ? -10.768 -11.001 22.378 1.00 95.25 202 PRO A C 1
ATOM 1479 O O . PRO A 1 202 ? -10.383 -9.988 21.798 1.00 95.25 202 PRO A O 1
ATOM 1482 N N . ALA A 1 203 ? -10.223 -12.198 22.139 1.00 96.31 203 ALA A N 1
ATOM 1483 C CA . ALA A 1 203 ? -9.170 -12.407 21.146 1.00 96.31 203 ALA A CA 1
ATOM 1484 C C . ALA A 1 203 ? -9.670 -12.187 19.707 1.00 96.31 203 ALA A C 1
ATOM 1486 O O . ALA A 1 203 ? -8.955 -11.599 18.894 1.00 96.31 203 ALA A O 1
ATOM 1487 N N . ASP A 1 204 ? -10.905 -12.596 19.416 1.00 97.81 204 ASP A N 1
ATOM 1488 C CA . ASP A 1 204 ? -11.526 -12.429 18.101 1.00 97.81 204 ASP A CA 1
ATOM 1489 C C . ASP A 1 204 ? -11.958 -10.975 17.887 1.00 97.81 204 ASP A C 1
ATOM 1491 O O . ASP A 1 204 ? -11.715 -10.411 16.822 1.00 97.81 204 ASP A O 1
ATOM 1495 N N . GLN A 1 205 ? -12.489 -10.318 18.929 1.00 97.31 205 GLN A N 1
ATOM 1496 C CA . GLN A 1 205 ? -12.761 -8.875 18.913 1.00 97.31 205 GLN A CA 1
ATOM 1497 C C . GLN A 1 205 ? -11.493 -8.079 18.602 1.00 97.31 205 GLN A C 1
ATOM 1499 O O . GLN A 1 205 ? -11.505 -7.188 17.757 1.00 97.31 205 GLN A O 1
ATOM 1504 N N . ARG A 1 206 ? -10.373 -8.429 19.243 1.00 97.50 206 ARG A N 1
ATOM 1505 C CA . ARG A 1 206 ? -9.067 -7.820 18.979 1.00 97.50 206 ARG A CA 1
ATOM 1506 C C . ARG A 1 206 ? -8.643 -7.984 17.523 1.00 97.50 206 ARG A C 1
ATOM 1508 O O . ARG A 1 206 ? -8.244 -7.001 16.902 1.00 97.50 206 ARG A O 1
ATOM 1515 N N . ALA A 1 207 ? -8.689 -9.207 16.996 1.00 97.88 207 ALA A N 1
ATOM 1516 C CA . ALA A 1 207 ? -8.309 -9.479 15.613 1.00 97.88 207 ALA A CA 1
ATOM 1517 C C . ALA A 1 207 ? -9.184 -8.685 14.632 1.00 97.88 207 ALA A C 1
ATOM 1519 O O . ALA A 1 207 ? -8.660 -8.035 13.731 1.00 97.88 207 ALA A O 1
ATOM 1520 N N . LEU A 1 208 ? -10.497 -8.658 14.869 1.00 97.88 208 LEU A N 1
ATOM 1521 C CA . LEU A 1 208 ? -11.452 -7.954 14.023 1.00 97.88 208 LEU A CA 1
ATOM 1522 C C . LEU A 1 208 ? -11.267 -6.431 14.062 1.00 97.88 208 LEU A C 1
ATOM 1524 O O . LEU A 1 208 ? -11.208 -5.799 13.010 1.00 97.88 208 LEU A O 1
ATOM 1528 N N . VAL A 1 209 ? -11.112 -5.828 15.246 1.00 97.81 209 VAL A N 1
ATOM 1529 C CA . VAL A 1 209 ? -10.860 -4.379 15.363 1.00 97.81 209 VAL A CA 1
ATOM 1530 C C . VAL A 1 209 ? -9.549 -4.001 14.677 1.00 97.81 209 VAL A C 1
ATOM 1532 O O . VAL A 1 209 ? -9.506 -2.987 13.984 1.00 97.81 209 VAL A O 1
ATOM 1535 N N . LEU A 1 210 ? -8.490 -4.808 14.817 1.00 97.75 210 LEU A N 1
ATOM 1536 C CA . LEU A 1 210 ? -7.219 -4.559 14.130 1.00 97.75 210 LEU A CA 1
ATOM 1537 C C . LEU A 1 210 ? -7.345 -4.658 12.611 1.00 97.75 210 LEU A C 1
ATOM 1539 O O . LEU A 1 210 ? -6.819 -3.785 11.923 1.00 97.75 210 LEU A O 1
ATOM 1543 N N . ALA A 1 211 ? -8.064 -5.658 12.100 1.00 98.19 211 ALA A N 1
ATOM 1544 C CA . ALA A 1 211 ? -8.309 -5.808 10.669 1.00 98.19 211 ALA A CA 1
ATOM 1545 C C . ALA A 1 211 ? -9.099 -4.613 10.110 1.00 98.19 211 ALA A C 1
ATOM 1547 O O . ALA A 1 211 ? -8.685 -3.991 9.132 1.00 98.19 211 ALA A O 1
ATOM 1548 N N . LEU A 1 212 ? -10.187 -4.212 10.781 1.00 97.94 212 LEU A N 1
ATOM 1549 C CA . LEU A 1 212 ? -10.986 -3.042 10.397 1.00 97.94 212 LEU A CA 1
ATOM 1550 C C . LEU A 1 212 ? -10.174 -1.742 10.466 1.00 97.94 212 LEU A C 1
ATOM 1552 O O . LEU A 1 212 ? -10.272 -0.890 9.582 1.00 97.94 212 LEU A O 1
ATOM 1556 N N . ALA A 1 213 ? -9.345 -1.588 11.499 1.00 97.25 213 ALA A N 1
ATOM 1557 C CA . ALA A 1 213 ? -8.447 -0.451 11.641 1.00 97.25 213 ALA A CA 1
ATOM 1558 C C . ALA A 1 213 ? -7.403 -0.406 10.523 1.00 97.25 213 ALA A C 1
ATOM 1560 O O . ALA A 1 213 ? -7.150 0.660 9.959 1.00 97.25 213 ALA A O 1
ATOM 1561 N N . ALA A 1 214 ? -6.809 -1.549 10.183 1.00 97.44 214 ALA A N 1
ATOM 1562 C CA . ALA A 1 214 ? -5.822 -1.641 9.122 1.00 97.44 214 ALA A CA 1
ATOM 1563 C C . ALA A 1 214 ? -6.425 -1.341 7.751 1.00 97.44 214 ALA A C 1
ATOM 1565 O O . ALA A 1 214 ? -5.807 -0.617 6.975 1.00 97.44 214 ALA A O 1
ATOM 1566 N N . GLU A 1 215 ? -7.644 -1.804 7.483 1.00 97.88 215 GLU A N 1
ATOM 1567 C CA . GLU A 1 215 ? -8.387 -1.452 6.270 1.00 97.88 215 GLU A CA 1
ATOM 1568 C C . GLU A 1 215 ? -8.689 0.049 6.196 1.00 97.88 215 GLU A C 1
ATOM 1570 O O . GLU A 1 215 ? -8.430 0.691 5.176 1.00 97.88 215 GLU A O 1
ATOM 1575 N N . ALA A 1 216 ? -9.157 0.651 7.295 1.00 96.50 216 ALA A N 1
ATOM 1576 C CA . ALA A 1 216 ? -9.402 2.091 7.351 1.00 96.50 216 ALA A CA 1
ATOM 1577 C C . ALA A 1 216 ? -8.117 2.899 7.083 1.00 96.50 216 ALA A C 1
ATOM 1579 O O . ALA A 1 216 ? -8.139 3.871 6.322 1.00 96.50 216 ALA A O 1
ATOM 1580 N N . VAL A 1 217 ? -6.988 2.474 7.659 1.00 96.38 217 VAL A N 1
ATOM 1581 C CA . VAL A 1 217 ? -5.668 3.087 7.441 1.00 96.38 217 VAL A CA 1
ATOM 1582 C C . VAL A 1 217 ? -5.151 2.828 6.023 1.00 96.38 217 VAL A C 1
ATOM 1584 O O . VAL A 1 217 ? -4.567 3.726 5.427 1.00 96.38 217 VAL A O 1
ATOM 1587 N N . TYR A 1 218 ? -5.384 1.658 5.431 1.00 97.50 218 TYR A N 1
ATOM 1588 C CA . TYR A 1 218 ? -4.980 1.373 4.051 1.00 97.50 218 TYR A CA 1
ATOM 1589 C C . TYR A 1 218 ? -5.743 2.246 3.045 1.00 97.50 218 TYR A C 1
ATOM 1591 O O . TYR A 1 218 ? -5.151 2.804 2.114 1.00 97.50 218 TYR A O 1
ATOM 1599 N N . ALA A 1 219 ? -7.050 2.412 3.262 1.00 96.81 219 ALA A N 1
ATOM 1600 C CA . ALA A 1 219 ? -7.923 3.196 2.399 1.00 96.81 219 ALA A CA 1
ATOM 1601 C C . ALA A 1 219 ? -7.686 4.709 2.532 1.00 96.81 219 ALA A C 1
ATOM 1603 O O . ALA A 1 219 ? -7.577 5.407 1.522 1.00 96.81 219 ALA A O 1
ATOM 1604 N N . ARG A 1 220 ? -7.598 5.228 3.766 1.00 95.12 220 ARG A N 1
ATOM 1605 C CA . ARG A 1 220 ? -7.544 6.679 4.041 1.00 95.12 220 ARG A CA 1
ATOM 1606 C C . ARG A 1 220 ? -6.161 7.194 4.442 1.00 95.12 220 ARG A C 1
ATOM 1608 O O . ARG A 1 220 ? -5.945 8.401 4.496 1.00 95.12 220 ARG A O 1
ATOM 1615 N N . GLY A 1 221 ? -5.206 6.314 4.721 1.00 94.50 221 GLY A N 1
ATOM 1616 C CA . GLY A 1 221 ? -3.892 6.685 5.240 1.00 94.50 221 GLY A CA 1
ATOM 1617 C C . GLY A 1 221 ? -3.939 7.185 6.679 1.00 94.50 221 GLY A C 1
ATOM 1618 O O . GLY A 1 221 ? -4.717 6.717 7.509 1.00 94.50 221 GLY A O 1
ATOM 1619 N N . VAL A 1 222 ? -3.081 8.159 6.988 1.00 90.94 222 VAL A N 1
ATOM 1620 C CA . VAL A 1 222 ? -2.977 8.754 8.333 1.00 90.94 222 VAL A CA 1
ATOM 1621 C C . VAL A 1 222 ? -4.228 9.526 8.752 1.00 90.94 222 VAL A C 1
ATOM 1623 O O . VAL A 1 222 ? -4.444 9.721 9.947 1.00 90.94 222 VAL A O 1
ATOM 1626 N N . ASP A 1 223 ? -5.073 9.910 7.795 1.00 91.56 223 ASP A N 1
ATOM 1627 C CA . ASP A 1 223 ? -6.337 10.594 8.064 1.00 91.56 223 ASP A CA 1
ATOM 1628 C C . ASP A 1 223 ? -7.342 9.673 8.773 1.00 91.56 223 ASP A C 1
ATOM 1630 O O . ASP A 1 223 ? -8.273 10.157 9.411 1.00 91.56 223 ASP A O 1
ATOM 1634 N N . ALA A 1 224 ? -7.116 8.352 8.758 1.00 93.06 224 ALA A N 1
ATOM 1635 C CA . ALA A 1 224 ? -7.904 7.400 9.535 1.00 93.06 224 ALA A CA 1
ATOM 1636 C C . ALA A 1 224 ? -7.814 7.623 11.057 1.00 93.06 224 ALA A C 1
ATOM 1638 O O . ALA A 1 224 ? -8.728 7.241 11.783 1.00 93.06 224 ALA A O 1
ATOM 1639 N N . PHE A 1 225 ? -6.737 8.260 11.533 1.00 90.50 225 PHE A N 1
ATOM 1640 C CA . PHE A 1 225 ? -6.539 8.608 12.945 1.00 90.50 225 PHE A CA 1
ATOM 1641 C C . PHE A 1 225 ? -7.137 9.967 13.326 1.00 90.50 225 PHE A C 1
ATOM 1643 O O . PHE A 1 225 ? -7.100 10.353 14.496 1.00 90.50 225 PHE A O 1
ATOM 1650 N N . LEU A 1 226 ? -7.626 10.745 12.357 1.00 87.19 226 LEU A N 1
ATOM 1651 C CA . LEU A 1 226 ? -8.247 12.028 12.648 1.00 87.19 226 LEU A CA 1
ATOM 1652 C C . LEU A 1 226 ? -9.700 11.786 13.051 1.00 87.19 226 LEU A C 1
ATOM 1654 O O . LEU A 1 226 ? -10.530 11.364 12.247 1.00 87.19 226 LEU A O 1
ATOM 1658 N N . VAL A 1 227 ? -10.006 12.092 14.313 1.00 78.81 227 VAL A N 1
ATOM 1659 C CA . VAL A 1 227 ? -11.389 12.299 14.749 1.00 78.81 227 VAL A CA 1
ATOM 1660 C C . VAL A 1 227 ? -11.958 13.450 13.923 1.00 78.81 227 VAL A C 1
ATOM 1662 O O . VAL A 1 227 ? -11.262 14.434 13.671 1.00 78.81 227 VAL A O 1
ATOM 1665 N N . GLU A 1 228 ? -13.204 13.333 13.482 1.00 74.62 228 GLU A N 1
ATOM 1666 C CA . GLU A 1 228 ? -13.870 14.351 12.673 1.00 74.62 228 GLU A CA 1
ATOM 1667 C C . GLU A 1 228 ? -13.805 15.724 13.382 1.00 74.62 228 GLU A C 1
ATOM 1669 O O . GLU A 1 228 ? -14.304 15.893 14.494 1.00 74.62 228 GLU A O 1
ATOM 1674 N N . GLY A 1 229 ? -13.097 16.692 12.783 1.00 70.38 229 GLY A N 1
ATOM 1675 C CA . GLY A 1 229 ? -12.844 18.016 13.378 1.00 70.38 229 GLY A CA 1
ATOM 1676 C C . GLY A 1 229 ? -11.612 18.132 14.295 1.00 70.38 229 GLY A C 1
ATOM 1677 O O . GLY A 1 229 ? -11.360 19.206 14.842 1.00 70.38 229 GLY A O 1
ATOM 1678 N N . GLY A 1 230 ? -10.823 17.069 14.455 1.00 73.25 230 GLY A N 1
ATOM 1679 C CA . GLY A 1 230 ? -9.556 17.083 15.183 1.00 73.25 230 GLY A CA 1
ATOM 1680 C C . GLY A 1 230 ? -8.458 17.836 14.429 1.00 73.25 230 GLY A C 1
ATOM 1681 O O . GLY A 1 230 ? -8.326 17.728 13.209 1.00 73.25 230 GLY A O 1
ATOM 1682 N N . THR A 1 231 ? -7.636 18.600 15.150 1.00 74.25 231 THR A N 1
ATOM 1683 C CA . THR A 1 231 ? -6.435 19.202 14.563 1.00 74.25 231 THR A CA 1
ATOM 1684 C C . THR A 1 231 ? -5.339 18.145 14.421 1.00 74.25 231 THR A C 1
ATOM 1686 O O . THR A 1 231 ? -5.109 17.367 15.351 1.00 74.25 231 THR A O 1
ATOM 1689 N N . PRO A 1 232 ? -4.627 18.097 13.281 1.00 74.19 232 PRO A N 1
ATOM 1690 C CA . PRO A 1 232 ? -3.505 17.187 13.123 1.00 74.19 232 PRO A CA 1
ATOM 1691 C C . PRO A 1 232 ? -2.449 17.517 14.180 1.00 74.19 232 PRO A C 1
ATOM 1693 O O . PRO A 1 232 ? -1.935 18.637 14.240 1.00 74.19 232 PRO A O 1
ATOM 1696 N N . VAL A 1 233 ? -2.137 16.543 15.035 1.00 70.12 233 VAL A N 1
ATOM 1697 C CA . VAL A 1 233 ? -1.075 16.687 16.034 1.00 70.12 233 VAL A CA 1
ATOM 1698 C C . VAL A 1 233 ? 0.237 16.886 15.281 1.00 70.12 233 VAL A C 1
ATOM 1700 O O . VAL A 1 233 ? 0.684 16.004 14.547 1.00 70.12 233 VAL A O 1
ATOM 1703 N N . GLY A 1 234 ? 0.836 18.067 15.432 1.00 69.12 234 GLY A N 1
ATOM 1704 C CA . GLY A 1 234 ? 2.101 18.422 14.799 1.00 69.12 234 GLY A CA 1
ATOM 1705 C C . GLY A 1 234 ? 3.262 17.633 15.398 1.00 69.12 234 GLY A C 1
ATOM 1706 O O . GLY A 1 234 ? 4.007 18.152 16.222 1.00 69.12 234 GLY A O 1
ATOM 1707 N N . THR A 1 235 ? 3.430 16.376 14.998 1.00 72.62 235 THR A N 1
ATOM 1708 C CA . THR A 1 235 ? 4.624 15.593 15.325 1.00 72.62 235 THR A CA 1
ATOM 1709 C C . THR A 1 235 ? 5.777 16.037 14.434 1.00 72.62 235 THR A C 1
ATOM 1711 O O . THR A 1 235 ? 5.618 16.176 13.218 1.00 72.62 235 THR A O 1
ATOM 1714 N N . THR A 1 236 ? 6.958 16.248 15.012 1.00 81.88 236 THR A N 1
ATOM 1715 C CA . THR A 1 236 ? 8.163 16.544 14.233 1.00 81.88 236 THR A CA 1
ATOM 1716 C C . THR A 1 236 ? 8.475 15.381 13.290 1.00 81.88 236 THR A C 1
ATOM 1718 O O . THR A 1 236 ? 8.413 14.214 13.665 1.00 81.88 236 THR A O 1
ATOM 1721 N N . ALA A 1 237 ? 8.842 15.693 12.046 1.00 77.44 237 ALA A N 1
ATOM 1722 C CA . ALA A 1 237 ? 9.049 14.712 10.974 1.00 77.44 237 ALA A CA 1
ATOM 1723 C C . ALA A 1 237 ? 10.143 13.654 11.241 1.00 77.44 237 ALA A C 1
ATOM 1725 O O . ALA A 1 237 ? 10.288 12.721 10.452 1.00 77.44 237 ALA A O 1
ATOM 1726 N N . LEU A 1 238 ? 10.931 13.830 12.305 1.00 85.69 238 LEU A N 1
ATOM 1727 C CA . LEU A 1 238 ? 12.056 12.978 12.690 1.00 85.69 238 LEU A CA 1
ATOM 1728 C C . LEU A 1 238 ? 11.825 12.234 14.016 1.00 85.69 238 LEU A C 1
ATOM 1730 O O . LEU A 1 238 ? 12.735 11.554 14.480 1.00 85.69 238 LEU A O 1
ATOM 1734 N N . SER A 1 239 ? 10.650 12.352 14.645 1.00 88.06 239 SER A N 1
ATOM 1735 C CA . SER A 1 239 ? 10.322 11.499 15.790 1.00 88.06 239 SER A CA 1
ATOM 1736 C C . SER A 1 239 ? 10.012 10.073 15.322 1.00 88.06 239 SER A C 1
ATOM 1738 O O . SER A 1 239 ? 9.574 9.865 14.189 1.00 88.06 239 SER A O 1
ATOM 1740 N N . THR A 1 240 ? 10.208 9.082 16.196 1.00 86.88 240 THR A N 1
ATOM 1741 C CA . THR A 1 240 ? 9.852 7.680 15.916 1.00 86.88 240 THR A CA 1
ATOM 1742 C C . THR A 1 240 ? 8.386 7.550 15.491 1.00 86.88 240 THR A C 1
ATOM 1744 O O . THR A 1 240 ? 8.074 6.830 14.546 1.00 86.88 240 THR A O 1
ATOM 1747 N N . GLU A 1 241 ? 7.498 8.318 16.126 1.00 83.88 241 GLU A N 1
ATOM 1748 C CA . GLU A 1 241 ? 6.078 8.377 15.774 1.00 83.88 241 GLU A CA 1
ATOM 1749 C C . GLU A 1 241 ? 5.848 9.014 14.394 1.00 83.88 241 GLU A C 1
ATOM 1751 O O . GLU A 1 241 ? 5.088 8.487 13.583 1.00 83.88 241 GLU A O 1
ATOM 1756 N N . GLY A 1 242 ? 6.543 10.112 14.079 1.00 85.69 242 GLY A N 1
ATOM 1757 C CA . GLY A 1 242 ? 6.465 10.762 12.771 1.00 85.69 242 GLY A CA 1
ATOM 1758 C C . GLY A 1 242 ? 6.964 9.862 11.636 1.00 85.69 242 GLY A C 1
ATOM 1759 O O . GLY A 1 242 ? 6.371 9.845 10.555 1.00 85.69 242 GLY A O 1
ATOM 1760 N N . LEU A 1 243 ? 8.016 9.073 11.883 1.00 89.56 243 LEU A N 1
ATOM 1761 C CA . LEU A 1 243 ? 8.513 8.071 10.941 1.00 89.56 243 LEU A CA 1
ATOM 1762 C C . LEU A 1 243 ? 7.495 6.941 10.740 1.00 89.56 243 LEU A C 1
ATOM 1764 O O . LEU A 1 243 ? 7.212 6.598 9.595 1.00 89.56 243 LEU A O 1
ATOM 1768 N N . ALA A 1 244 ? 6.908 6.411 11.817 1.00 88.12 244 ALA A N 1
ATOM 1769 C CA . ALA A 1 244 ? 5.870 5.383 11.732 1.00 88.12 244 ALA A CA 1
ATOM 1770 C C . ALA A 1 244 ? 4.649 5.879 10.941 1.00 88.12 244 ALA A C 1
ATOM 1772 O O . ALA A 1 244 ? 4.198 5.204 10.018 1.00 88.12 244 ALA A O 1
ATOM 1773 N N . ARG A 1 245 ? 4.179 7.103 11.214 1.00 85.44 245 ARG A N 1
ATOM 1774 C CA . ARG A 1 245 ? 3.095 7.746 10.452 1.00 85.44 245 ARG A CA 1
ATOM 1775 C C . ARG A 1 245 ? 3.448 7.908 8.975 1.00 85.44 245 ARG A C 1
ATOM 1777 O O . ARG A 1 245 ? 2.612 7.640 8.120 1.00 85.44 245 ARG A O 1
ATOM 1784 N N . ARG A 1 246 ? 4.680 8.316 8.649 1.00 89.44 246 ARG A N 1
ATOM 1785 C CA . ARG A 1 246 ? 5.141 8.414 7.252 1.00 89.44 246 ARG A CA 1
ATOM 1786 C C . ARG A 1 246 ? 5.183 7.058 6.557 1.00 89.44 246 ARG A C 1
ATOM 1788 O O . ARG A 1 246 ? 4.754 6.972 5.413 1.00 89.44 246 ARG A O 1
ATOM 1795 N N . LEU A 1 247 ? 5.669 6.019 7.233 1.00 91.50 247 LEU A N 1
ATOM 1796 C CA . LEU A 1 247 ? 5.675 4.661 6.690 1.00 91.50 247 LEU A CA 1
ATOM 1797 C C . LEU A 1 247 ? 4.242 4.167 6.446 1.00 91.50 247 LEU A C 1
ATOM 1799 O O . LEU A 1 247 ? 3.943 3.696 5.353 1.00 91.50 247 LEU A O 1
ATOM 1803 N N . LEU A 1 248 ? 3.326 4.374 7.393 1.00 90.81 248 LEU A N 1
ATOM 1804 C CA . LEU A 1 248 ? 1.907 4.056 7.201 1.00 90.81 248 LEU A CA 1
ATOM 1805 C C . LEU A 1 248 ? 1.293 4.843 6.036 1.00 90.81 248 LEU A C 1
ATOM 1807 O O . LEU A 1 248 ? 0.580 4.265 5.226 1.00 90.81 248 LEU A O 1
ATOM 1811 N N . ALA A 1 249 ? 1.633 6.126 5.877 1.00 90.31 249 ALA A N 1
ATOM 1812 C CA . ALA A 1 249 ? 1.170 6.930 4.745 1.00 90.31 249 ALA A CA 1
ATOM 1813 C C . ALA A 1 249 ? 1.637 6.376 3.385 1.00 90.31 249 ALA A C 1
ATOM 1815 O O . ALA A 1 249 ? 0.924 6.525 2.390 1.00 90.31 249 ALA A O 1
ATOM 1816 N N . THR A 1 250 ? 2.803 5.718 3.331 1.00 94.81 250 THR A N 1
ATOM 1817 C CA . THR A 1 250 ? 3.272 5.049 2.106 1.00 94.81 250 THR A CA 1
ATOM 1818 C C . THR A 1 250 ? 2.549 3.735 1.814 1.00 94.81 250 THR A C 1
ATOM 1820 O O . THR A 1 250 ? 2.434 3.368 0.650 1.00 94.81 250 THR A O 1
ATOM 1823 N N . LEU A 1 251 ? 2.011 3.053 2.830 1.00 95.25 251 LEU A N 1
ATOM 1824 C CA . LEU A 1 251 ? 1.277 1.788 2.704 1.00 95.25 251 LEU A CA 1
ATOM 1825 C C . LEU A 1 251 ? -0.222 2.025 2.470 1.00 95.25 251 LEU A C 1
ATOM 1827 O O . LEU A 1 251 ? -1.061 1.490 3.181 1.00 95.25 251 LEU A O 1
ATOM 1831 N N . THR A 1 252 ? -0.570 2.858 1.494 1.00 96.69 252 THR A N 1
ATOM 1832 C CA . THR A 1 252 ? -1.968 3.214 1.199 1.00 96.69 252 THR A CA 1
ATOM 1833 C C . THR A 1 252 ? -2.360 2.834 -0.219 1.00 96.69 252 THR A C 1
ATOM 1835 O O . THR A 1 252 ? -1.513 2.844 -1.117 1.00 96.69 252 THR A O 1
ATOM 1838 N N . ALA A 1 253 ? -3.655 2.591 -0.448 1.00 96.62 253 ALA A N 1
ATOM 1839 C CA . ALA A 1 253 ? -4.205 2.331 -1.783 1.00 96.62 253 ALA A CA 1
ATOM 1840 C C . ALA A 1 253 ? -3.852 3.459 -2.772 1.00 96.62 253 ALA A C 1
ATOM 1842 O O . ALA A 1 253 ? -3.339 3.219 -3.861 1.00 96.62 253 ALA A O 1
ATOM 1843 N N . SER A 1 254 ? -3.985 4.718 -2.337 1.00 96.75 254 SER A N 1
ATOM 1844 C CA . SER A 1 254 ? -3.639 5.876 -3.172 1.00 96.75 254 SER A CA 1
ATOM 1845 C C . SER A 1 254 ? -2.160 5.915 -3.588 1.00 96.75 254 SER A C 1
ATOM 1847 O O . SER A 1 254 ? -1.829 6.384 -4.679 1.00 96.75 254 SER A O 1
ATOM 1849 N N . THR A 1 255 ? -1.253 5.432 -2.733 1.00 96.50 255 THR A N 1
ATOM 1850 C CA . THR A 1 255 ? 0.175 5.345 -3.057 1.00 96.50 255 THR A CA 1
ATOM 1851 C C . THR A 1 255 ? 0.439 4.182 -4.004 1.00 96.50 255 THR A C 1
ATOM 1853 O O . THR A 1 255 ? 1.188 4.355 -4.965 1.00 96.50 255 THR A O 1
ATOM 1856 N N . HIS A 1 256 ? -0.220 3.042 -3.789 1.00 97.12 256 HIS A N 1
ATOM 1857 C CA . HIS A 1 256 ? -0.157 1.887 -4.680 1.00 97.12 256 HIS A CA 1
ATOM 1858 C C . HIS A 1 256 ? -0.543 2.257 -6.123 1.00 97.12 256 HIS A C 1
ATOM 1860 O O . HIS A 1 256 ? 0.240 2.009 -7.046 1.00 97.12 256 HIS A O 1
ATOM 1866 N N . ASP A 1 257 ? -1.667 2.958 -6.304 1.00 97.19 257 ASP A N 1
ATOM 1867 C CA . ASP A 1 257 ? -2.156 3.412 -7.614 1.00 97.19 257 ASP A CA 1
ATOM 1868 C C . ASP A 1 257 ? -1.198 4.412 -8.276 1.00 97.19 257 ASP A C 1
ATOM 1870 O O . ASP A 1 257 ? -0.874 4.306 -9.464 1.00 97.19 257 ASP A O 1
ATOM 1874 N N . ARG A 1 258 ? -0.677 5.375 -7.500 1.00 97.44 258 ARG A N 1
ATOM 1875 C CA . ARG A 1 258 ? 0.315 6.347 -7.992 1.00 97.44 258 ARG A CA 1
ATOM 1876 C C . ARG A 1 258 ? 1.587 5.656 -8.471 1.00 97.44 258 ARG A C 1
ATOM 1878 O O . ARG A 1 258 ? 2.108 6.017 -9.526 1.00 97.44 258 ARG A O 1
ATOM 1885 N N . ILE A 1 259 ? 2.096 4.680 -7.716 1.00 97.06 259 ILE A N 1
ATOM 1886 C CA . ILE A 1 259 ? 3.280 3.907 -8.110 1.00 97.06 259 ILE A CA 1
ATOM 1887 C C . ILE A 1 259 ? 2.981 3.083 -9.369 1.00 97.06 259 ILE A C 1
ATOM 1889 O O . ILE A 1 259 ? 3.821 3.050 -10.268 1.00 97.06 259 ILE A O 1
ATOM 1893 N N . GLY A 1 260 ? 1.784 2.497 -9.486 1.00 96.62 260 GLY A N 1
ATOM 1894 C CA . GLY A 1 260 ? 1.336 1.809 -10.703 1.00 96.62 260 GLY A CA 1
ATOM 1895 C C . GLY A 1 260 ? 1.405 2.709 -11.944 1.00 96.62 260 GLY A C 1
ATOM 1896 O O . GLY A 1 260 ? 1.938 2.314 -12.984 1.00 96.62 260 GLY A O 1
ATOM 1897 N N . GLY A 1 261 ? 0.981 3.970 -11.811 1.00 96.81 261 GLY A N 1
ATOM 1898 C CA . GLY A 1 261 ? 1.141 4.983 -12.857 1.00 96.81 261 GLY A CA 1
ATOM 1899 C C . GLY A 1 261 ? 2.607 5.206 -13.252 1.00 96.81 261 GLY A C 1
ATOM 1900 O O . GLY A 1 261 ? 2.951 5.141 -14.436 1.00 96.81 261 GLY A O 1
ATOM 1901 N N . TRP A 1 262 ? 3.497 5.397 -12.273 1.00 97.31 262 TRP A N 1
ATOM 1902 C CA . TRP A 1 262 ? 4.936 5.574 -12.518 1.00 97.31 262 TRP A CA 1
ATOM 1903 C C . TRP A 1 262 ? 5.592 4.356 -13.168 1.00 97.31 262 TRP A C 1
ATOM 1905 O O . TRP A 1 262 ? 6.445 4.523 -14.039 1.00 97.31 262 TRP A O 1
ATOM 1915 N N . LEU A 1 263 ? 5.179 3.145 -12.790 1.00 97.00 263 LEU A N 1
ATOM 1916 C CA . LEU A 1 263 ? 5.676 1.903 -13.374 1.00 97.00 263 LEU A CA 1
ATOM 1917 C C . LEU A 1 263 ? 5.411 1.830 -14.875 1.00 97.00 263 LEU A C 1
ATOM 1919 O O . LEU A 1 263 ? 6.322 1.500 -15.638 1.00 97.00 263 LEU A O 1
ATOM 1923 N N . SER A 1 264 ? 4.194 2.181 -15.301 1.00 95.75 264 SER A N 1
ATOM 1924 C CA . SER A 1 264 ? 3.835 2.197 -16.723 1.00 95.75 264 SER A CA 1
ATOM 1925 C C . SER A 1 264 ? 4.686 3.203 -17.510 1.00 95.75 264 SER A C 1
ATOM 1927 O O . SER A 1 264 ? 5.245 2.866 -18.556 1.00 95.75 264 SER A O 1
ATOM 1929 N N . LEU A 1 265 ? 4.874 4.412 -16.967 1.00 97.94 265 LEU A N 1
ATOM 1930 C CA . LEU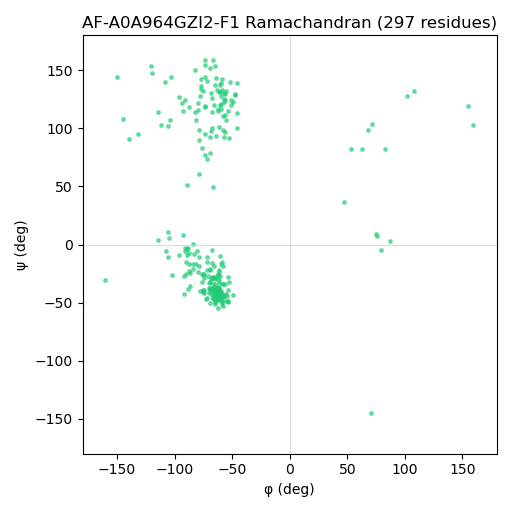 A 1 265 ? 5.669 5.465 -17.592 1.00 97.94 265 LEU A CA 1
ATOM 1931 C C . LEU A 1 265 ? 7.147 5.075 -17.704 1.00 97.94 265 LEU A C 1
ATOM 1933 O O . LEU A 1 265 ? 7.734 5.174 -18.782 1.00 97.94 265 LEU A O 1
ATOM 1937 N N . LEU A 1 266 ? 7.746 4.607 -16.607 1.00 96.50 266 LEU A N 1
ATOM 1938 C CA . LEU A 1 266 ? 9.141 4.166 -16.577 1.00 96.50 266 LEU A CA 1
ATOM 1939 C C . LEU A 1 266 ? 9.373 2.972 -17.512 1.00 96.50 266 LEU A C 1
ATOM 1941 O O . LEU A 1 266 ? 10.389 2.940 -18.205 1.00 96.50 266 LEU A O 1
ATOM 1945 N N . GLY A 1 267 ? 8.419 2.039 -17.590 1.00 94.19 267 GLY A N 1
ATOM 1946 C CA . GLY A 1 267 ? 8.461 0.915 -18.524 1.00 94.19 267 GLY A CA 1
ATOM 1947 C C . GLY A 1 267 ? 8.493 1.373 -19.985 1.00 94.19 267 GLY A C 1
ATOM 1948 O O . GLY A 1 267 ? 9.353 0.935 -20.749 1.00 94.19 267 GLY A O 1
ATOM 1949 N N . MET A 1 268 ? 7.630 2.321 -20.372 1.00 97.19 268 MET A N 1
ATOM 1950 C CA . MET A 1 268 ? 7.635 2.895 -21.727 1.00 97.19 268 MET A CA 1
ATOM 1951 C C . MET A 1 268 ? 8.955 3.605 -22.055 1.00 97.19 268 MET A C 1
ATOM 1953 O O . MET A 1 268 ? 9.502 3.419 -23.144 1.00 97.19 268 MET A O 1
ATOM 1957 N N . VAL A 1 269 ? 9.494 4.387 -21.114 1.00 97.38 269 VAL A N 1
ATOM 1958 C CA . VAL A 1 269 ? 10.788 5.069 -21.287 1.00 97.38 269 VAL A CA 1
ATOM 1959 C C . VAL A 1 269 ? 11.925 4.056 -21.439 1.00 97.38 269 VAL A C 1
ATOM 1961 O O . VAL A 1 269 ? 12.775 4.227 -22.313 1.00 97.38 269 VAL A O 1
ATOM 1964 N N . ALA A 1 270 ? 11.930 2.982 -20.645 1.00 95.56 270 ALA A N 1
ATOM 1965 C CA . ALA A 1 270 ? 12.920 1.915 -20.753 1.00 95.56 270 ALA A CA 1
ATOM 1966 C C . ALA A 1 270 ? 12.878 1.239 -22.133 1.00 95.56 270 ALA A C 1
ATOM 1968 O O . ALA A 1 270 ? 13.921 1.079 -22.767 1.00 95.56 270 ALA A O 1
ATOM 1969 N N . VAL A 1 271 ? 11.683 0.909 -22.638 1.00 94.44 271 VAL A N 1
ATOM 1970 C CA . VAL A 1 271 ? 11.504 0.324 -23.978 1.00 94.44 271 VAL A CA 1
ATOM 1971 C C . VAL A 1 271 ? 11.991 1.284 -25.066 1.00 94.44 271 VAL A C 1
ATOM 1973 O O . VAL A 1 271 ? 12.740 0.874 -25.952 1.00 94.44 271 VAL A O 1
ATOM 1976 N N . ALA A 1 272 ? 11.639 2.570 -24.987 1.00 95.56 272 ALA A N 1
ATOM 1977 C CA . ALA A 1 272 ? 12.091 3.571 -25.952 1.00 95.56 272 ALA A CA 1
ATOM 1978 C C . ALA A 1 272 ? 13.625 3.713 -25.964 1.00 95.56 272 ALA A C 1
ATOM 1980 O O . ALA A 1 272 ? 14.241 3.712 -27.032 1.00 95.56 272 ALA A O 1
ATOM 1981 N N . LEU A 1 273 ? 14.260 3.773 -24.788 1.00 93.81 273 LEU A N 1
ATOM 1982 C CA . LEU A 1 273 ? 15.720 3.819 -24.664 1.00 93.81 273 LEU A CA 1
ATOM 1983 C C . LEU A 1 273 ? 16.385 2.546 -25.195 1.00 93.81 273 LEU A C 1
ATOM 1985 O O . LEU A 1 273 ? 17.418 2.637 -25.857 1.00 93.81 273 LEU A O 1
ATOM 1989 N N . ALA A 1 274 ? 15.790 1.375 -24.958 1.00 89.75 274 ALA A N 1
ATOM 1990 C CA . ALA A 1 274 ? 16.276 0.115 -25.509 1.00 89.75 274 ALA A CA 1
ATOM 1991 C C . ALA A 1 274 ? 16.225 0.114 -27.048 1.00 89.75 274 ALA A C 1
ATOM 1993 O O . ALA A 1 274 ? 17.204 -0.270 -27.686 1.00 89.75 274 ALA A O 1
ATOM 1994 N N . VAL A 1 275 ? 15.144 0.620 -27.656 1.00 89.31 275 VAL A N 1
ATOM 1995 C CA . VAL A 1 275 ? 15.036 0.774 -29.119 1.00 89.31 275 VAL A CA 1
ATOM 1996 C C . VAL A 1 275 ? 16.104 1.728 -29.654 1.00 89.31 275 VAL A C 1
ATOM 1998 O O . VAL A 1 275 ? 16.798 1.392 -30.612 1.00 89.31 275 VAL A O 1
ATOM 2001 N N . VAL A 1 276 ? 16.298 2.890 -29.021 1.00 92.06 276 VAL A N 1
ATOM 2002 C CA . VAL A 1 276 ? 17.361 3.837 -29.406 1.00 92.06 276 VAL A CA 1
ATOM 2003 C C . VAL A 1 276 ? 18.738 3.180 -29.299 1.00 92.06 276 VAL A C 1
ATOM 2005 O O . VAL A 1 276 ? 19.555 3.322 -30.206 1.00 92.06 276 VAL A O 1
ATOM 2008 N N . LEU A 1 277 ? 18.995 2.417 -28.235 1.00 90.06 277 LEU A N 1
ATOM 2009 C CA . LEU A 1 277 ? 20.254 1.696 -28.060 1.00 90.06 277 LEU A CA 1
ATOM 2010 C C . LEU A 1 277 ? 20.490 0.676 -29.185 1.00 90.06 277 LEU A C 1
ATOM 2012 O O . LEU A 1 277 ? 21.609 0.587 -29.689 1.00 90.06 277 LEU A O 1
ATOM 2016 N N . VAL A 1 278 ? 19.450 -0.050 -29.611 1.00 85.81 278 VAL A N 1
ATOM 2017 C CA . VAL A 1 278 ? 19.507 -0.977 -30.757 1.00 85.81 278 VAL A CA 1
ATOM 2018 C C . VAL A 1 278 ? 19.794 -0.231 -32.061 1.00 85.81 278 VAL A C 1
ATOM 2020 O O . VAL A 1 278 ? 20.639 -0.675 -32.830 1.00 85.81 278 VAL A O 1
ATOM 2023 N N . LEU A 1 279 ? 19.161 0.922 -32.297 1.00 86.75 279 LEU A N 1
ATOM 2024 C CA . LEU A 1 279 ? 19.400 1.734 -33.498 1.00 86.75 279 LEU A CA 1
ATOM 2025 C C . LEU A 1 279 ? 20.821 2.323 -33.543 1.00 86.75 279 LEU A C 1
ATOM 2027 O O . LEU A 1 279 ? 21.407 2.452 -34.618 1.00 86.75 279 LEU A O 1
ATOM 2031 N N . LEU A 1 280 ? 21.396 2.667 -32.386 1.00 88.19 280 LEU A N 1
ATOM 2032 C CA . LEU A 1 280 ? 22.781 3.141 -32.274 1.00 88.19 280 LEU A CA 1
ATOM 2033 C C . LEU A 1 280 ? 23.803 1.995 -32.385 1.00 88.19 280 LEU A C 1
ATOM 2035 O O . LEU A 1 280 ? 24.917 2.202 -32.876 1.00 88.19 280 LEU A O 1
ATOM 2039 N N . GLY A 1 281 ? 23.450 0.794 -31.923 1.00 81.25 281 GLY A N 1
ATOM 2040 C CA . GLY A 1 281 ? 24.319 -0.377 -31.907 1.00 81.25 281 GLY A CA 1
ATOM 2041 C C . GLY A 1 281 ? 24.380 -1.089 -33.258 1.00 81.25 281 GLY A C 1
ATOM 2042 O O . GLY A 1 281 ? 23.464 -1.809 -33.634 1.00 81.25 281 GLY A O 1
ATOM 2043 N N . HIS A 1 282 ? 25.496 -0.967 -33.982 1.00 61.56 282 HIS A N 1
ATOM 2044 C CA . HIS A 1 282 ? 25.753 -1.807 -35.159 1.00 61.56 282 HIS A CA 1
ATOM 2045 C C . HIS A 1 282 ? 26.000 -3.270 -34.734 1.00 61.56 282 HIS A C 1
ATOM 2047 O O . HIS A 1 282 ? 27.126 -3.656 -34.425 1.00 61.56 282 HIS A O 1
ATOM 2053 N N . GLY A 1 283 ? 24.935 -4.080 -34.721 1.00 59.91 283 GLY A N 1
ATOM 2054 C CA . GLY A 1 283 ? 24.986 -5.544 -34.648 1.00 59.91 283 GLY A CA 1
ATOM 2055 C C . GLY A 1 283 ? 24.559 -6.162 -33.310 1.00 59.91 283 GLY A C 1
ATOM 2056 O O . GLY A 1 283 ? 25.058 -5.818 -32.239 1.00 59.91 283 GLY A O 1
ATOM 2057 N N . PHE A 1 284 ? 23.688 -7.174 -33.395 1.00 62.06 284 PHE A N 1
ATOM 2058 C CA . PHE A 1 284 ? 23.174 -7.975 -32.272 1.00 62.06 284 PHE A CA 1
ATOM 2059 C C . PHE A 1 284 ? 24.262 -8.682 -31.439 1.00 62.06 284 PHE A C 1
ATOM 2061 O O . PHE A 1 284 ? 24.023 -9.042 -30.288 1.00 62.06 284 PHE A O 1
ATOM 2068 N N . ALA A 1 285 ? 25.478 -8.835 -31.976 1.00 60.66 285 ALA A N 1
ATOM 2069 C CA . ALA A 1 285 ? 26.578 -9.552 -31.329 1.00 60.66 285 ALA A CA 1
ATOM 2070 C C . ALA A 1 285 ? 27.004 -8.954 -29.973 1.00 60.66 285 ALA A C 1
ATOM 2072 O O . ALA A 1 285 ? 27.482 -9.680 -29.105 1.00 60.66 285 ALA A O 1
ATOM 2073 N N . ARG A 1 286 ? 26.803 -7.647 -29.750 1.00 61.00 286 ARG A N 1
ATOM 2074 C CA . ARG A 1 286 ? 27.153 -6.996 -28.472 1.00 61.00 286 ARG A CA 1
ATOM 2075 C C . ARG A 1 286 ? 26.079 -7.134 -27.390 1.00 61.00 286 ARG A C 1
ATOM 2077 O O . ARG A 1 286 ? 26.397 -6.972 -26.217 1.00 61.00 286 ARG A O 1
ATOM 2084 N N . PHE A 1 287 ? 24.844 -7.485 -27.752 1.00 60.16 287 PHE A N 1
ATOM 2085 C CA . PHE A 1 287 ? 23.758 -7.682 -26.785 1.00 60.16 287 PHE A CA 1
ATOM 2086 C C . PHE A 1 287 ? 23.897 -8.996 -26.005 1.00 60.16 287 PHE A C 1
ATOM 2088 O O . PHE A 1 287 ? 23.536 -9.047 -24.830 1.00 60.16 287 PHE A O 1
ATOM 2095 N N . GLY A 1 288 ? 24.511 -10.028 -26.599 1.00 63.38 288 GLY A N 1
ATOM 2096 C CA . GLY A 1 288 ? 24.773 -11.299 -25.912 1.00 63.38 288 GLY A CA 1
ATOM 2097 C C . GLY A 1 288 ? 25.643 -11.145 -24.658 1.00 63.38 288 GLY A C 1
ATOM 2098 O O . GLY A 1 288 ? 25.400 -11.810 -23.657 1.00 63.38 288 GLY A O 1
ATOM 2099 N N . ALA A 1 289 ? 26.593 -10.204 -24.663 1.00 62.19 289 ALA A N 1
ATOM 2100 C CA . ALA A 1 289 ? 27.464 -9.946 -23.516 1.00 62.19 289 ALA A CA 1
ATOM 2101 C C . ALA A 1 289 ? 26.733 -9.315 -22.314 1.00 62.19 289 ALA A C 1
ATOM 2103 O O . ALA A 1 289 ? 27.212 -9.435 -21.190 1.00 62.19 289 ALA A O 1
ATOM 2104 N N . LEU A 1 290 ? 25.583 -8.664 -22.531 1.00 61.16 290 LEU A N 1
ATOM 2105 C CA . LEU A 1 290 ? 24.764 -8.067 -21.465 1.00 61.16 290 LEU A CA 1
ATOM 2106 C C . LEU A 1 290 ? 23.686 -9.024 -20.941 1.00 61.16 290 LEU A C 1
ATOM 2108 O O . LEU A 1 290 ? 23.323 -8.939 -19.772 1.00 61.16 290 LEU A O 1
ATOM 2112 N N . ALA A 1 291 ? 23.216 -9.965 -21.765 1.00 62.91 291 ALA A N 1
ATOM 2113 C CA . ALA A 1 291 ? 22.263 -10.985 -21.329 1.00 62.91 291 ALA A CA 1
ATOM 2114 C C . ALA A 1 291 ? 22.862 -11.926 -20.268 1.00 62.91 291 ALA A C 1
ATOM 2116 O O . ALA A 1 291 ? 22.162 -12.335 -19.349 1.00 62.91 291 ALA A O 1
ATOM 2117 N N . VAL A 1 292 ? 24.164 -12.223 -20.356 1.00 64.94 292 VAL A N 1
ATOM 2118 C CA . VAL A 1 292 ? 24.871 -13.114 -19.419 1.00 64.94 292 VAL A CA 1
ATOM 2119 C C . VAL A 1 292 ? 24.873 -12.593 -17.973 1.00 64.94 292 VAL A C 1
ATOM 2121 O O . VAL A 1 292 ? 24.410 -13.326 -17.105 1.00 64.94 292 VAL A O 1
ATOM 2124 N N . PRO A 1 293 ? 25.332 -11.365 -17.656 1.00 67.88 293 PRO A N 1
ATOM 2125 C CA . PRO A 1 293 ? 25.299 -10.872 -16.280 1.00 67.88 293 PRO A CA 1
ATOM 2126 C C . PRO A 1 293 ? 23.872 -10.684 -15.756 1.00 67.88 293 PRO A C 1
ATOM 2128 O O . PRO A 1 293 ? 23.652 -10.861 -14.564 1.00 67.88 293 PRO A O 1
ATOM 2131 N N . LEU A 1 294 ? 22.900 -10.380 -16.626 1.00 62.97 294 LEU A N 1
ATOM 2132 C CA . LEU A 1 294 ? 21.497 -10.275 -16.219 1.00 62.97 294 LEU A CA 1
ATOM 2133 C C . LEU A 1 294 ? 20.908 -11.649 -15.855 1.00 62.97 294 LEU A C 1
ATOM 2135 O O . LEU A 1 294 ? 20.209 -11.758 -14.856 1.00 62.97 294 LEU A O 1
ATOM 2139 N N . LEU A 1 295 ? 21.243 -12.698 -16.615 1.00 68.38 295 LEU A N 1
ATOM 2140 C CA . LEU A 1 295 ? 20.896 -14.088 -16.294 1.00 68.38 295 LEU A CA 1
ATOM 2141 C C . LEU A 1 295 ? 21.593 -14.583 -15.023 1.00 68.38 295 LEU A C 1
ATOM 2143 O O . LEU A 1 295 ? 20.968 -15.276 -14.236 1.00 68.38 295 LEU A O 1
ATOM 2147 N N . VAL A 1 296 ? 22.857 -14.209 -14.801 1.00 70.94 296 VAL A N 1
ATOM 2148 C CA . VAL A 1 296 ? 23.597 -14.551 -13.572 1.00 70.94 296 VAL A CA 1
ATOM 2149 C C . VAL A 1 296 ? 23.049 -13.809 -12.352 1.00 70.94 296 VAL A C 1
ATOM 2151 O O . VAL A 1 296 ? 23.099 -14.346 -11.257 1.00 70.94 296 VAL A O 1
ATOM 2154 N N . ALA A 1 297 ? 22.539 -12.587 -12.516 1.00 64.56 297 ALA A N 1
ATOM 2155 C CA . ALA A 1 297 ? 21.924 -11.836 -11.423 1.00 64.56 297 ALA A CA 1
ATOM 2156 C C . ALA A 1 297 ? 20.477 -12.269 -11.127 1.00 64.56 297 ALA A C 1
ATOM 2158 O O . ALA A 1 297 ? 19.984 -12.014 -10.032 1.00 64.56 297 ALA A O 1
ATOM 2159 N N . ALA A 1 298 ? 19.790 -12.864 -12.107 1.00 61.72 298 ALA A N 1
ATOM 2160 C CA . ALA A 1 298 ? 18.419 -13.355 -11.972 1.00 61.72 298 ALA A CA 1
ATOM 2161 C C . ALA A 1 298 ? 18.327 -14.819 -11.499 1.00 61.72 298 ALA A C 1
ATOM 2163 O O . ALA A 1 298 ? 17.236 -15.249 -11.126 1.00 61.72 298 ALA A O 1
ATOM 2164 N N . ALA A 1 299 ? 19.432 -15.569 -11.551 1.00 57.81 299 ALA A N 1
ATOM 2165 C CA . ALA A 1 299 ? 19.559 -16.941 -11.052 1.00 57.81 299 ALA A CA 1
ATOM 2166 C C . ALA A 1 299 ? 20.114 -16.962 -9.622 1.00 57.81 299 ALA A C 1
ATOM 2168 O O . ALA A 1 299 ? 19.673 -17.842 -8.850 1.00 57.81 299 ALA A O 1
#

Sequence (299 aa):
MSDRHDTTRGDQADDRPAGQTPDERAAAADDAAEGAELDALDADPTFELPPRPALDRPASVPLIGRRETPSPDLFDRPAPVVTDAGTFGTLPDDRSLPDLGGDSWLRGIAARFVMLALTVVALTWLLALSAHQATGRVAAIPAIERGVAALTEIDALLVIHQEAIAAAGESRASEPGARVAVPGFPIPDASLTAEEARDLAPADQRALVLALAAEAVYARGVDAFLVEGGTPVGTTALSTEGLARRLLATLTASTHDRIGGWLSLLGMVAVALAVVLVLLGHGFARFGALAVPLLVAAA

Mean predicted aligned error: 15.19 Å

Solvent-accessible surface area (backbone atoms only — not comparable to full-atom values): 18109 Å² total; per-residue (Å²): 137,85,82,87,86,85,80,84,88,78,90,84,88,83,93,74,93,78,71,85,51,76,66,62,60,53,57,64,55,52,65,62,55,62,65,63,59,65,73,66,71,76,66,81,73,81,76,75,74,75,82,76,76,83,79,77,76,77,76,84,76,79,89,76,72,91,70,80,73,74,67,77,76,68,79,76,56,79,79,80,46,73,43,99,84,74,47,85,39,75,75,75,65,86,79,66,63,81,80,67,86,67,57,63,62,58,49,54,53,50,42,51,52,44,49,52,50,36,51,54,42,50,52,51,37,50,53,40,49,54,51,31,55,53,18,31,66,85,53,22,40,66,54,40,28,55,49,49,48,74,72,62,50,48,74,59,45,50,68,75,39,44,68,60,42,28,51,50,7,59,76,34,60,87,45,90,86,36,68,36,66,57,79,91,56,62,38,73,82,28,40,37,43,17,62,52,40,56,70,49,54,71,70,54,44,50,53,51,37,36,50,40,37,19,51,43,27,26,70,55,19,64,60,35,57,52,53,93,90,55,78,82,78,86,63,57,79,83,40,74,66,32,44,51,50,51,53,44,42,54,36,8,51,68,44,26,54,53,37,51,54,51,41,54,54,39,50,53,51,38,52,52,40,51,52,51,44,54,74,67,44,91,58,72,78,66,54,60,70,55,51,50,60,52,52,64,73,74,105

Secondary structure (DSSP, 8-state):
---------------------HHHHHHHHHHHHHHHHGGGTT------PPPPP---PPP---------PPPGGGSSSPPPEE-TTS-EEPPP-TT-----TTHHHHHHHHHHHHHHHHHHHHHHHHHHHHHHHHTSHHHHHHHHHHHHHHHH-HHHHHHHHHHHHHHHHHHTTTSTT-EEPPTT-S-TT--EEHHHHHHS-HHHHHHHHHHHHHHHHHHHGGGGG--TTPPP----TTSHHHHHHHHHHHSSHHHHHHHHHHHHHHHHHHHHHHHHHHHHSS-GGGTHHHHHHHHHHH-

Radius of gyration: 36.22 Å; Cα contacts (8 Å, |Δi|>4): 214; chains: 1; bounding box: 93×91×94 Å

pLDDT: mean 79.33, std 17.95, range [42.78, 98.19]